Protein AF-A0A917AST0-F1 (afdb_monomer_lite)

Radius of gyration: 27.27 Å; chains: 1; bounding box: 62×33×73 Å

Organism: NCBI:txid1347902

Foldseek 3Di:
DVVQLVLLVLLLVLAPDDPVLSVVSSVVSCVQLVVQLVVVVVVPDDNVVSNVRSDVVVHHSNVNSVVCNPVVAPPLVVLVVVVVVLVVVVCCVLQPPPQDLVCPVVLVVCCVVPNLVVLEAPDPCPVVCCLVVCVVVDDPVVSCCQQVVLQQSLLQVLQSVCSNDVQCLDVVSVLVVLLVVLQVSLVVCSVSVRGRSHPHSSVNSVNSSVNSNVVNVVVVPPPPPDDDDD

Structure (mmCIF, N/CA/C/O backbone):
data_AF-A0A917AST0-F1
#
_entry.id   AF-A0A917AST0-F1
#
loop_
_atom_site.group_PDB
_atom_site.id
_atom_site.type_symbol
_atom_site.label_atom_id
_atom_site.label_alt_id
_atom_site.label_comp_id
_atom_site.label_asym_id
_atom_site.label_entity_id
_atom_site.label_seq_id
_atom_site.pdbx_PDB_ins_code
_atom_site.Cartn_x
_atom_site.Cartn_y
_atom_site.Cartn_z
_atom_site.occ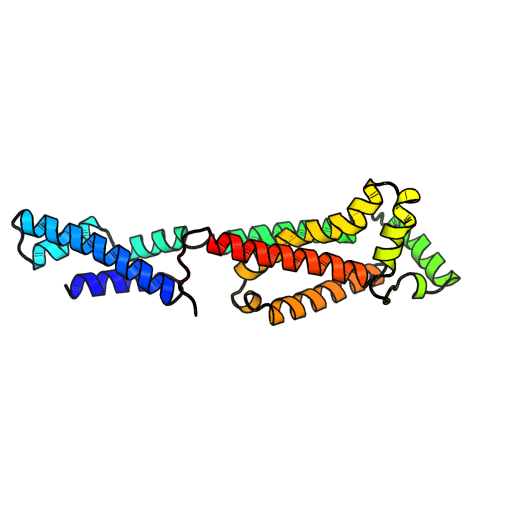upancy
_atom_site.B_iso_or_equiv
_atom_site.auth_seq_id
_atom_site.auth_comp_id
_atom_site.auth_asym_id
_atom_site.auth_atom_id
_atom_site.pdbx_PDB_model_num
ATOM 1 N N . MET A 1 1 ? -23.141 4.638 39.293 1.00 74.31 1 MET A N 1
ATOM 2 C CA . MET A 1 1 ? -21.837 5.029 38.691 1.00 74.31 1 MET A CA 1
ATOM 3 C C . MET A 1 1 ? -20.960 3.830 38.333 1.00 74.31 1 MET A C 1
ATOM 5 O O . MET A 1 1 ? -20.847 3.554 37.149 1.00 74.31 1 MET A O 1
ATOM 9 N N . LYS A 1 2 ? -20.425 3.054 39.294 1.00 83.94 2 LYS A N 1
ATOM 10 C CA . LYS A 1 2 ? -19.587 1.861 39.007 1.00 83.94 2 LYS A CA 1
ATOM 11 C C . LYS A 1 2 ? -20.224 0.849 38.042 1.00 83.94 2 LYS A C 1
ATOM 13 O O . LYS A 1 2 ? -19.526 0.229 37.253 1.00 83.94 2 LYS A O 1
ATOM 18 N N . GLU A 1 3 ? -21.542 0.680 38.092 1.00 86.50 3 GLU A N 1
ATOM 19 C CA . GLU A 1 3 ? -22.255 -0.240 37.197 1.00 86.50 3 GLU A CA 1
ATOM 20 C C . GLU A 1 3 ? -22.241 0.199 35.726 1.00 86.50 3 GLU A C 1
ATOM 22 O O . GLU A 1 3 ? -22.071 -0.649 34.851 1.00 86.50 3 GLU A O 1
ATOM 27 N N . LEU A 1 4 ? -22.332 1.507 35.451 1.00 89.44 4 LEU A N 1
ATOM 28 C CA . LEU A 1 4 ? -22.191 2.049 34.095 1.00 89.44 4 LEU A CA 1
ATOM 29 C C . LEU A 1 4 ? -20.778 1.790 33.565 1.00 89.44 4 LEU A C 1
ATOM 31 O O . LEU A 1 4 ? -20.612 1.317 32.444 1.00 89.44 4 LEU A O 1
ATOM 35 N N . GLU A 1 5 ? -19.757 2.005 34.398 1.00 91.06 5 GLU A N 1
ATOM 36 C CA . GLU A 1 5 ? -18.365 1.719 34.034 1.00 91.06 5 GLU A CA 1
ATOM 37 C C . GLU A 1 5 ? -18.169 0.230 33.708 1.00 91.06 5 GLU A C 1
ATOM 39 O O . GLU A 1 5 ? -17.579 -0.111 32.684 1.00 91.06 5 GLU A O 1
ATOM 44 N N . VAL A 1 6 ? -18.711 -0.673 34.535 1.00 92.00 6 VAL A N 1
ATOM 45 C CA . VAL A 1 6 ? -18.654 -2.127 34.300 1.00 92.00 6 VAL A CA 1
ATOM 46 C C . VAL A 1 6 ? -19.361 -2.510 32.999 1.00 92.00 6 VAL A C 1
ATOM 48 O O . VAL A 1 6 ? -18.859 -3.360 32.259 1.00 92.00 6 VAL A O 1
ATOM 51 N N . TYR A 1 7 ? -20.505 -1.893 32.700 1.00 92.44 7 TYR A N 1
ATOM 52 C CA . TYR A 1 7 ? -21.217 -2.109 31.444 1.00 92.44 7 TYR A CA 1
ATOM 53 C C . TYR A 1 7 ? -20.373 -1.684 30.235 1.00 92.44 7 TYR A C 1
ATOM 55 O O . TYR A 1 7 ? -20.177 -2.482 29.316 1.00 92.44 7 TYR A O 1
ATOM 63 N N . ILE A 1 8 ? -19.805 -0.475 30.261 1.00 91.81 8 ILE A N 1
ATOM 64 C CA . ILE A 1 8 ? -18.961 0.037 29.172 1.00 91.81 8 ILE A CA 1
ATOM 65 C C . ILE A 1 8 ? -17.740 -0.868 28.985 1.00 91.81 8 ILE A C 1
ATOM 67 O O . ILE A 1 8 ? -17.423 -1.258 27.864 1.00 91.81 8 ILE A O 1
ATOM 71 N N . GLN A 1 9 ? -17.091 -1.297 30.071 1.00 92.19 9 GLN A N 1
ATOM 72 C CA . GLN A 1 9 ? -15.953 -2.218 29.988 1.00 92.19 9 GLN A CA 1
ATOM 73 C C . GLN A 1 9 ? -16.330 -3.561 29.345 1.00 92.19 9 GLN A C 1
ATOM 75 O O . GLN A 1 9 ? -15.540 -4.096 28.565 1.00 92.19 9 GLN A O 1
ATOM 80 N N . LYS A 1 10 ? -17.537 -4.089 29.600 1.00 91.31 10 LYS A N 1
ATOM 81 C CA . LYS A 1 10 ? -18.037 -5.291 28.908 1.00 91.31 10 LYS A CA 1
ATOM 82 C C . LYS A 1 10 ? -18.201 -5.050 27.408 1.00 91.31 10 LYS A C 1
ATOM 84 O O . LYS A 1 10 ? -17.714 -5.866 26.630 1.00 91.31 10 LYS A O 1
ATOM 89 N N . VAL A 1 11 ? -18.800 -3.931 26.997 1.00 89.19 11 VAL A N 1
ATOM 90 C CA . VAL A 1 11 ? -18.932 -3.572 25.570 1.00 89.19 11 VAL A CA 1
ATOM 91 C C . VAL A 1 11 ? -17.558 -3.472 24.906 1.00 89.19 11 VAL A C 1
ATOM 93 O O . VAL A 1 11 ? -17.306 -4.099 23.880 1.00 89.19 11 VAL A O 1
ATOM 96 N N . LEU A 1 12 ? -16.631 -2.737 25.524 1.00 87.69 12 LEU A N 1
ATOM 97 C CA . LEU A 1 12 ? -15.285 -2.531 24.992 1.00 87.69 12 LEU A CA 1
ATOM 98 C C . LEU A 1 12 ? -14.450 -3.820 24.973 1.00 87.69 12 LEU A C 1
ATOM 100 O O . LEU A 1 12 ? -13.478 -3.910 24.218 1.00 87.69 12 LEU A O 1
ATOM 104 N N . SER A 1 13 ? -14.767 -4.812 25.810 1.00 85.56 13 SER A N 1
ATOM 105 C CA . SER A 1 13 ? -14.067 -6.105 25.822 1.00 85.56 13 SER A CA 1
ATOM 106 C C . SER A 1 13 ? -14.295 -6.916 24.543 1.00 85.56 13 SER A C 1
ATOM 108 O O . SER A 1 13 ? -13.403 -7.655 24.133 1.00 85.56 13 SER A O 1
ATOM 110 N N . GLU A 1 14 ? -15.421 -6.693 23.860 1.00 81.56 14 GLU A N 1
ATOM 111 C CA . GLU A 1 14 ? -15.754 -7.324 22.577 1.00 81.56 14 GLU A CA 1
ATOM 112 C C . GLU A 1 14 ? -15.054 -6.637 21.382 1.00 81.56 14 GLU A C 1
ATOM 114 O O . GLU A 1 14 ? -15.072 -7.148 20.264 1.00 81.56 14 GLU A O 1
ATOM 119 N N . LEU A 1 15 ? -14.406 -5.482 21.600 1.00 77.50 15 LEU A N 1
ATOM 120 C CA . LEU A 1 15 ? -13.790 -4.671 20.548 1.00 77.50 15 LEU A CA 1
ATOM 121 C C . LEU A 1 15 ? -12.270 -4.872 20.451 1.00 77.50 15 LEU A C 1
ATOM 123 O O . LEU A 1 15 ? -11.512 -4.639 21.401 1.00 77.50 15 LEU A O 1
ATOM 127 N N . SER A 1 16 ? -11.791 -5.188 19.246 1.00 70.75 16 SER A N 1
ATOM 128 C CA . SER A 1 16 ? -10.366 -5.285 18.902 1.00 70.75 16 SER A CA 1
ATOM 129 C C . SER A 1 16 ? -9.759 -3.934 18.487 1.00 70.75 16 SER A C 1
ATOM 131 O O . SER A 1 16 ? -9.183 -3.798 17.407 1.00 70.75 16 SER A O 1
ATOM 133 N N . VAL A 1 17 ? -9.875 -2.931 19.360 1.00 70.25 17 VAL A N 1
ATOM 134 C CA . VAL A 1 17 ? -9.426 -1.543 19.128 1.00 70.25 17 VAL A CA 1
ATOM 135 C C . VAL A 1 17 ? -8.139 -1.201 19.891 1.00 70.25 17 VAL A C 1
ATOM 137 O O . VAL A 1 17 ? -7.757 -1.877 20.853 1.00 70.25 17 VAL A O 1
ATOM 140 N N . THR A 1 18 ? -7.426 -0.161 19.456 1.00 69.38 18 THR A N 1
ATOM 141 C CA . THR A 1 18 ? -6.233 0.348 20.153 1.00 69.38 18 THR A CA 1
ATOM 142 C C . THR A 1 18 ? -6.585 0.904 21.535 1.00 69.38 18 THR A C 1
ATOM 144 O O . THR A 1 18 ? -7.733 1.244 21.813 1.00 69.38 18 THR A O 1
ATOM 147 N N . LYS A 1 19 ? -5.586 1.043 22.421 1.00 70.38 19 LYS A N 1
ATOM 148 C CA . LYS A 1 19 ? -5.788 1.609 23.768 1.00 70.38 19 LYS A CA 1
ATOM 149 C C . LYS A 1 19 ? -6.433 2.998 23.720 1.00 70.38 19 LYS A C 1
ATOM 151 O O . LYS A 1 19 ? -7.190 3.345 24.615 1.00 70.38 19 LYS A O 1
ATOM 156 N N . LYS A 1 20 ? -6.137 3.771 22.673 1.00 68.81 20 LYS A N 1
ATOM 157 C CA . LYS A 1 20 ? -6.657 5.121 22.538 1.00 68.81 20 LYS A CA 1
ATOM 158 C C . LYS A 1 20 ? -8.082 5.190 22.010 1.00 68.81 20 LYS A C 1
ATOM 160 O O . LYS A 1 20 ? -8.893 5.884 22.597 1.00 68.81 20 LYS A O 1
ATOM 165 N N . GLU A 1 21 ? -8.385 4.427 20.964 1.00 70.81 21 GLU A N 1
ATOM 166 C CA . GLU A 1 21 ? -9.760 4.271 20.463 1.00 70.81 21 GLU A CA 1
ATOM 167 C C . GLU A 1 21 ? -10.675 3.716 21.560 1.00 70.81 21 GLU A C 1
ATOM 169 O O . GLU A 1 21 ? -11.800 4.165 21.720 1.00 70.81 21 GLU A O 1
ATOM 174 N N . ARG A 1 22 ? -10.161 2.786 22.378 1.00 82.00 22 ARG A N 1
ATOM 175 C CA . ARG A 1 22 ? -10.869 2.275 23.556 1.00 82.00 22 ARG A CA 1
ATOM 176 C C . ARG A 1 22 ? -11.223 3.382 24.548 1.00 82.00 22 ARG A C 1
ATOM 178 O O . ARG A 1 22 ? -12.308 3.334 25.108 1.00 82.00 22 ARG A O 1
ATOM 185 N N . GLN A 1 23 ? -10.315 4.331 24.779 1.00 82.94 23 GLN A N 1
ATOM 186 C CA . GLN A 1 23 ? -10.559 5.444 25.696 1.00 82.94 23 GLN A CA 1
ATOM 187 C C . GLN A 1 23 ? -11.567 6.440 25.116 1.00 82.94 23 GLN A C 1
ATOM 189 O O . GLN A 1 23 ? -12.477 6.845 25.817 1.00 82.94 23 GLN A O 1
ATOM 194 N N . GLU A 1 24 ? -11.455 6.782 23.832 1.00 82.56 24 GLU A N 1
ATOM 195 C CA . GLU A 1 24 ? -12.405 7.691 23.175 1.00 82.56 24 GLU A CA 1
ATOM 196 C C . GLU A 1 24 ? -13.826 7.106 23.160 1.00 82.56 24 GLU A C 1
ATOM 198 O O . GLU A 1 24 ? -14.776 7.788 23.529 1.00 82.56 24 GLU A O 1
ATOM 203 N N . LEU A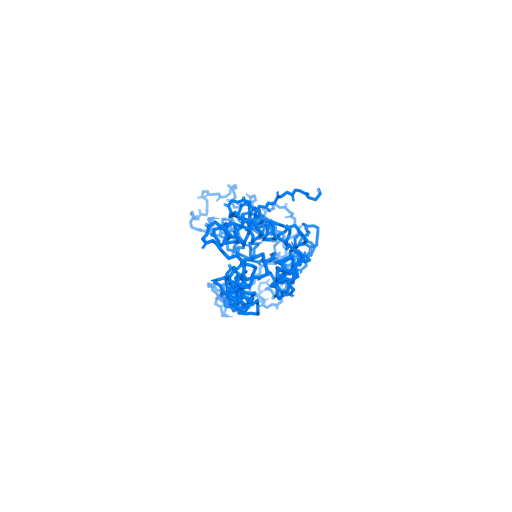 1 25 ? -13.963 5.816 22.826 1.00 87.25 25 LEU A N 1
ATOM 204 C CA . LEU A 1 25 ? -15.245 5.107 22.898 1.00 87.25 25 LEU A CA 1
ATOM 205 C C . LEU A 1 25 ? -15.777 5.021 24.328 1.00 87.25 25 LEU A C 1
ATOM 207 O O . LEU A 1 25 ? -16.983 5.108 24.532 1.00 87.25 25 LEU A O 1
ATOM 211 N N . TYR A 1 26 ? -14.891 4.835 25.312 1.00 92.06 26 TYR A N 1
ATOM 212 C CA . TYR A 1 26 ? -15.278 4.862 26.718 1.00 92.06 26 TYR A CA 1
ATOM 213 C C . TYR A 1 26 ? -15.897 6.212 27.078 1.00 92.06 26 TYR A C 1
ATOM 215 O O . TYR A 1 26 ? -16.998 6.233 27.616 1.00 92.06 26 TYR A O 1
ATOM 223 N N . ASP A 1 27 ? -15.210 7.310 26.756 1.00 89.88 27 ASP A N 1
ATOM 224 C CA . ASP A 1 27 ? -15.643 8.664 27.098 1.00 89.88 27 ASP A CA 1
ATOM 225 C C . ASP A 1 27 ? -16.988 8.996 26.416 1.00 89.88 27 ASP A C 1
ATOM 227 O O . ASP A 1 27 ? -17.927 9.423 27.084 1.00 89.88 27 ASP A O 1
ATOM 231 N N . GLU A 1 28 ? -17.138 8.692 25.118 1.00 89.88 28 GLU A N 1
ATOM 232 C CA . GLU A 1 28 ? -18.389 8.926 24.374 1.00 89.88 28 GLU A CA 1
ATOM 233 C C . GLU A 1 28 ? -19.564 8.095 24.909 1.00 89.88 28 GLU A C 1
ATOM 235 O O . GLU A 1 28 ? -20.667 8.613 25.103 1.00 89.88 28 GLU A O 1
ATOM 240 N N . MET A 1 29 ? -19.345 6.802 25.172 1.00 91.06 29 MET A N 1
ATOM 241 C CA . MET A 1 29 ? -20.380 5.937 25.744 1.00 91.06 29 MET A CA 1
ATOM 242 C C . MET A 1 29 ? -20.768 6.379 27.152 1.00 91.06 29 MET A C 1
ATOM 244 O O . MET A 1 29 ? -21.944 6.316 27.513 1.00 91.06 29 MET A O 1
ATOM 248 N N . TYR A 1 30 ? -19.784 6.799 27.945 1.00 93.44 30 TYR A N 1
ATOM 249 C CA . TYR A 1 30 ? -20.002 7.257 29.305 1.00 93.44 30 TYR A CA 1
ATOM 250 C C . TYR A 1 30 ? -20.855 8.520 29.326 1.00 93.44 30 TYR A C 1
ATOM 252 O O . TYR A 1 30 ? -21.850 8.543 30.045 1.00 93.44 30 TYR A O 1
ATOM 260 N N . ASP A 1 31 ? -20.538 9.519 28.501 1.00 93.00 31 ASP A N 1
ATOM 261 C CA . ASP A 1 31 ? -21.324 10.753 28.399 1.00 93.00 31 ASP A CA 1
ATOM 262 C C . ASP A 1 31 ? -22.783 10.461 28.014 1.00 93.00 31 ASP A C 1
ATOM 264 O O . ASP A 1 31 ? -23.717 11.006 28.608 1.00 93.00 31 ASP A O 1
ATOM 268 N N . HIS A 1 32 ? -22.996 9.540 27.070 1.00 91.81 32 HIS A N 1
ATOM 269 C CA . HIS A 1 32 ? -24.334 9.181 26.601 1.00 91.81 32 HIS A CA 1
ATOM 270 C C . HIS A 1 32 ? -25.144 8.413 27.661 1.00 91.81 32 HIS A C 1
ATOM 272 O O . HIS A 1 32 ? -26.297 8.751 27.939 1.00 91.81 32 HIS A O 1
ATOM 278 N N . LEU A 1 33 ? -24.536 7.409 28.301 1.00 92.56 33 LEU A N 1
ATOM 279 C CA . LEU A 1 33 ? -25.157 6.659 29.398 1.00 92.56 33 LEU A CA 1
ATOM 280 C C . LEU A 1 33 ? -25.423 7.548 30.614 1.00 92.56 33 LEU A C 1
ATOM 282 O O . LEU A 1 33 ? -26.452 7.404 31.273 1.00 92.56 33 LEU A O 1
ATOM 286 N N . TYR A 1 34 ? -24.517 8.479 30.902 1.00 92.56 34 TYR A N 1
ATOM 287 C CA . TYR A 1 34 ? -24.685 9.439 31.981 1.00 92.56 34 TYR A CA 1
ATOM 288 C C . TYR A 1 34 ? -25.842 10.405 31.698 1.00 92.56 34 TYR A C 1
ATOM 290 O O . TYR A 1 34 ? -26.631 10.681 32.600 1.00 92.56 34 TYR A O 1
ATOM 298 N N . SER A 1 35 ? -26.012 10.859 30.451 1.00 93.25 35 SER A N 1
ATOM 299 C CA . SER A 1 35 ? -27.169 11.676 30.060 1.00 93.25 35 SER A CA 1
ATOM 300 C C . SER A 1 35 ? -28.492 10.935 30.288 1.00 93.25 35 SER A C 1
ATOM 302 O O . SER A 1 35 ? -29.397 11.492 30.907 1.00 93.25 35 SER A O 1
ATOM 304 N N . LEU A 1 36 ? -28.585 9.666 29.866 1.00 91.88 36 LEU A N 1
ATOM 305 C CA . LEU A 1 36 ? -29.775 8.827 30.088 1.00 91.88 36 LEU A CA 1
ATOM 306 C C . LEU A 1 36 ? -30.042 8.593 31.580 1.00 91.88 36 LEU A C 1
ATOM 308 O O . LEU A 1 36 ? -31.183 8.618 32.038 1.00 91.88 36 LEU A O 1
ATOM 312 N N . TYR A 1 37 ? -28.987 8.386 32.364 1.00 93.00 37 TYR A N 1
ATOM 313 C CA . TYR A 1 37 ? -29.088 8.259 33.815 1.00 93.00 37 TYR A CA 1
ATOM 314 C C . TYR A 1 37 ? -29.668 9.528 34.462 1.00 93.00 37 TYR A C 1
ATOM 316 O O . TYR A 1 37 ? -30.586 9.441 35.278 1.00 93.00 37 TYR A O 1
ATOM 324 N N . MET A 1 38 ? -29.177 10.710 34.075 1.00 91.94 38 MET A N 1
ATOM 325 C CA . MET A 1 38 ? -29.646 11.988 34.622 1.00 91.94 38 MET A CA 1
ATOM 326 C C . MET A 1 38 ? -31.091 12.305 34.215 1.00 91.94 38 MET A C 1
ATOM 328 O O . MET A 1 38 ? -31.844 12.849 35.022 1.00 91.94 38 MET A O 1
ATOM 332 N N . GLU A 1 39 ? -31.497 11.937 32.999 1.00 93.31 39 GLU A N 1
ATOM 333 C CA . GLU A 1 39 ? -32.889 12.040 32.549 1.00 93.31 39 GLU A CA 1
ATOM 334 C C . GLU A 1 39 ? -33.819 11.141 33.378 1.00 93.31 39 GLU A C 1
ATOM 336 O O . GLU A 1 39 ? -34.870 11.574 33.844 1.00 93.31 39 GLU A O 1
ATOM 341 N N . ASN A 1 40 ? -33.412 9.903 33.653 1.00 91.38 40 ASN A N 1
ATOM 342 C CA . ASN A 1 40 ? -34.214 8.991 34.468 1.00 91.38 40 ASN A CA 1
ATOM 343 C C . ASN A 1 40 ? -34.323 9.442 35.936 1.00 91.38 40 ASN A C 1
ATOM 345 O O . ASN A 1 40 ? -35.386 9.304 36.548 1.00 91.38 40 ASN A O 1
ATOM 349 N N . LEU A 1 41 ? -33.268 10.048 36.491 1.00 92.38 41 LEU A N 1
ATOM 350 C CA . LEU A 1 41 ? -33.325 10.685 37.810 1.00 92.38 41 LEU A CA 1
ATOM 351 C C . LEU A 1 41 ? -34.280 11.883 37.839 1.00 92.38 41 LEU A C 1
ATOM 353 O O . LEU A 1 41 ? -35.048 12.028 38.790 1.00 92.38 41 LEU A O 1
ATOM 357 N N . SER A 1 42 ? -34.251 12.743 36.816 1.00 92.19 42 SER A N 1
ATOM 358 C CA . SER A 1 42 ? -35.142 13.910 36.757 1.00 92.19 42 SER A CA 1
ATOM 359 C C . SER A 1 42 ? -36.613 13.505 36.603 1.00 92.19 42 SER A C 1
ATOM 361 O O . SER A 1 42 ? -37.493 14.179 37.138 1.00 92.19 42 SER A O 1
ATOM 363 N N . ASN A 1 43 ? -36.866 12.346 35.990 1.00 92.00 43 ASN A N 1
ATOM 364 C CA . ASN A 1 43 ? -38.176 11.700 35.910 1.00 92.00 43 ASN A CA 1
ATOM 365 C C . ASN A 1 43 ? -38.617 11.005 37.219 1.00 92.00 43 ASN A C 1
ATOM 367 O O . ASN A 1 43 ? -39.684 10.392 37.262 1.00 92.00 43 ASN A O 1
ATOM 371 N N . GLY A 1 44 ? -37.837 11.117 38.300 1.00 89.94 44 GLY A N 1
ATOM 372 C CA . GLY A 1 44 ? -38.216 10.669 39.643 1.00 89.94 44 GLY A CA 1
ATOM 373 C C . GLY A 1 44 ? -37.842 9.225 39.981 1.00 89.94 44 GLY A C 1
ATOM 374 O O . GLY A 1 44 ? -38.318 8.705 40.992 1.00 89.94 44 GLY A O 1
ATOM 375 N N . MET A 1 45 ? -37.002 8.565 39.174 1.00 91.69 45 MET A N 1
ATOM 376 C CA . MET A 1 45 ? -36.453 7.256 39.540 1.00 91.69 45 MET A CA 1
ATOM 377 C C . MET A 1 45 ? -35.409 7.382 40.655 1.00 91.69 45 MET A C 1
ATOM 379 O O . MET A 1 45 ? -34.747 8.407 40.810 1.00 91.69 45 MET A O 1
ATOM 383 N N . ASN A 1 46 ? -35.232 6.309 41.426 1.00 92.31 46 ASN A N 1
ATOM 384 C CA . ASN A 1 46 ? -34.097 6.186 42.336 1.00 92.31 46 ASN A CA 1
ATOM 385 C C . ASN A 1 46 ? -32.801 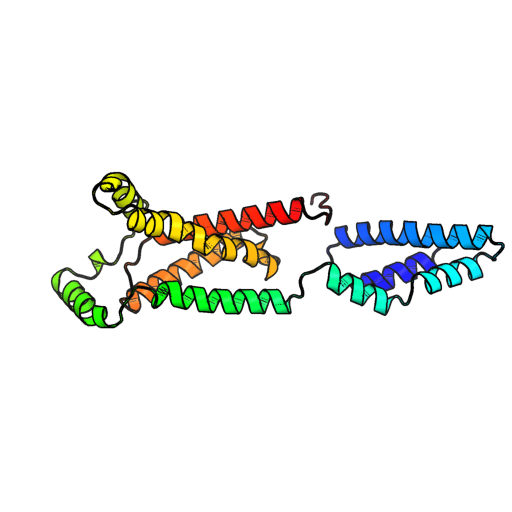5.898 41.552 1.00 92.31 46 ASN A C 1
ATOM 387 O O . ASN A 1 46 ? -32.841 5.510 40.386 1.00 92.31 46 ASN A O 1
ATOM 391 N N . GLU A 1 47 ? -31.643 6.064 42.193 1.00 88.44 47 GLU A N 1
ATOM 392 C CA . GLU A 1 47 ? -30.343 5.909 41.522 1.00 88.44 47 GLU A CA 1
ATOM 393 C C . GLU A 1 47 ? -30.156 4.521 40.884 1.00 88.44 47 GLU A C 1
ATOM 395 O O . GLU A 1 47 ? -29.718 4.427 39.739 1.00 88.44 47 GLU A O 1
ATOM 400 N N . GLU A 1 48 ? -30.525 3.443 41.583 1.00 88.50 48 GLU A N 1
ATOM 401 C CA . GLU A 1 48 ? -30.413 2.072 41.059 1.00 88.50 48 GLU A CA 1
ATOM 402 C C . GLU A 1 48 ? -31.340 1.834 39.856 1.00 88.50 48 GLU A C 1
ATOM 404 O O . GLU A 1 48 ? -30.920 1.276 38.839 1.00 88.50 48 GLU A O 1
ATOM 409 N N . GLY A 1 49 ? -32.587 2.308 39.933 1.00 89.06 49 GLY A N 1
ATOM 410 C CA . GLY A 1 49 ? -33.554 2.214 38.843 1.00 89.06 49 GLY A CA 1
ATOM 411 C C . GLY A 1 49 ? -33.128 3.024 37.622 1.00 89.06 49 GLY A C 1
ATOM 412 O O . GLY A 1 49 ? -33.212 2.522 36.504 1.00 89.06 49 GLY A O 1
ATOM 413 N N . ALA A 1 50 ? -32.584 4.226 37.829 1.00 90.75 50 ALA A N 1
ATOM 414 C CA . ALA A 1 50 ? -32.086 5.083 36.756 1.00 90.75 50 ALA A CA 1
ATOM 415 C C . ALA A 1 50 ? -30.879 4.469 36.026 1.00 90.75 50 ALA A C 1
ATOM 417 O O . ALA A 1 50 ? -30.787 4.570 34.803 1.00 90.75 50 ALA A O 1
ATOM 418 N N . VAL A 1 51 ? -29.967 3.798 36.744 1.00 90.75 51 VAL A N 1
ATOM 419 C CA . VAL A 1 51 ? -28.847 3.062 36.126 1.00 90.75 51 VAL A CA 1
ATOM 420 C C . VAL A 1 51 ? -29.360 1.882 35.304 1.00 90.75 51 VAL A C 1
ATOM 422 O O . VAL A 1 51 ? -28.930 1.696 34.165 1.00 90.75 51 VAL A O 1
ATOM 425 N N . SER A 1 52 ? -30.284 1.093 35.861 1.00 89.25 52 SER A N 1
ATOM 426 C CA . SER A 1 52 ? -30.843 -0.068 35.167 1.00 89.25 52 SER A CA 1
ATOM 427 C C . SER A 1 52 ? -31.613 0.337 33.907 1.00 89.25 52 SER A C 1
ATOM 429 O O . SER A 1 52 ? -31.424 -0.290 32.863 1.00 89.25 52 SER A O 1
ATOM 431 N N . ALA A 1 53 ? -32.403 1.413 33.980 1.00 90.25 53 ALA A N 1
ATOM 432 C CA . ALA A 1 53 ? -33.111 1.989 32.841 1.00 90.25 53 ALA A CA 1
ATOM 433 C C . ALA A 1 53 ? -32.134 2.489 31.769 1.00 90.25 53 ALA A C 1
ATOM 435 O O . ALA A 1 53 ? -32.230 2.062 30.624 1.00 90.25 53 ALA A O 1
ATOM 436 N N . ALA A 1 54 ? -31.119 3.275 32.146 1.00 90.75 54 ALA A N 1
ATOM 437 C CA . ALA A 1 54 ? -30.118 3.775 31.203 1.00 90.75 54 ALA A CA 1
ATOM 438 C C . ALA A 1 54 ? -29.382 2.642 30.465 1.00 90.75 54 ALA A C 1
ATOM 440 O O . ALA A 1 54 ? -29.186 2.720 29.256 1.00 90.75 54 ALA A O 1
ATOM 441 N N . VAL A 1 55 ? -29.004 1.567 31.167 1.00 90.94 55 VAL A N 1
ATOM 442 C CA . VAL A 1 55 ? -28.373 0.386 30.548 1.00 90.94 55 VAL A CA 1
ATOM 443 C C . VAL A 1 55 ? -29.349 -0.370 29.645 1.00 90.94 55 VAL A C 1
ATOM 445 O O . VAL A 1 55 ? -28.958 -0.821 28.569 1.00 90.94 55 VAL A O 1
ATOM 448 N N . SER A 1 56 ? -30.606 -0.516 30.068 1.00 89.81 56 SER A N 1
ATOM 449 C CA . SER A 1 56 ? -31.653 -1.172 29.279 1.00 89.81 56 SER A CA 1
ATOM 450 C C . SER A 1 56 ? -31.932 -0.420 27.976 1.00 89.81 56 SER A C 1
ATOM 452 O O . SER A 1 56 ? -31.978 -1.043 26.916 1.00 89.81 56 SER A O 1
ATOM 454 N N . ASP A 1 57 ? -32.050 0.906 28.045 1.00 88.75 57 ASP A N 1
ATOM 455 C CA . ASP A 1 57 ? -32.301 1.779 26.894 1.00 88.75 57 ASP A CA 1
ATOM 456 C C . ASP A 1 57 ? -31.108 1.808 25.932 1.00 88.75 57 ASP A C 1
ATOM 458 O O . ASP A 1 57 ? -31.281 1.857 24.715 1.00 88.75 57 ASP A O 1
ATOM 462 N N . PHE A 1 58 ? -29.887 1.720 26.467 1.00 87.81 58 PHE A N 1
ATOM 463 C CA . PHE A 1 58 ? -28.668 1.628 25.662 1.00 87.81 58 PHE A CA 1
ATOM 464 C C . PHE A 1 58 ? -28.499 0.255 24.987 1.00 87.81 58 PHE A C 1
ATOM 466 O O . PHE A 1 58 ? -27.872 0.149 23.933 1.00 87.81 58 PHE A O 1
ATOM 473 N N . GLY A 1 59 ? -29.074 -0.799 25.571 1.00 88.50 59 GLY A N 1
ATOM 474 C CA . GLY A 1 59 ? -29.147 -2.142 24.999 1.00 88.50 59 GLY A CA 1
ATOM 475 C C . GLY A 1 59 ? -28.150 -3.148 25.582 1.00 88.50 59 GLY A C 1
ATOM 476 O O . GLY A 1 59 ? -27.367 -2.876 26.493 1.00 88.50 59 GLY A O 1
ATOM 477 N N . GLU A 1 60 ? -28.164 -4.377 25.062 1.00 88.56 60 GLU A N 1
ATOM 478 C CA . GLU A 1 60 ? -27.335 -5.460 25.599 1.00 88.56 60 GLU A CA 1
ATOM 479 C C . GLU A 1 60 ? -25.847 -5.279 25.246 1.00 88.56 60 GLU A C 1
ATOM 481 O O . GLU A 1 60 ? -25.475 -5.206 24.075 1.00 88.56 60 GLU A O 1
ATOM 486 N N . SER A 1 61 ? -24.972 -5.297 26.261 1.00 85.25 61 SER A N 1
ATOM 487 C CA . SER A 1 61 ? -23.530 -5.033 26.091 1.00 85.25 61 SER A CA 1
ATOM 488 C C . SER A 1 61 ? -22.841 -5.880 25.006 1.00 85.25 61 SER A C 1
ATOM 490 O O . SER A 1 61 ? -22.042 -5.360 24.227 1.00 85.25 61 SER A O 1
ATOM 492 N N . LYS A 1 62 ? -23.175 -7.174 24.905 1.00 84.81 62 LYS A N 1
ATOM 493 C CA . LYS A 1 62 ? -22.638 -8.072 23.868 1.00 84.81 62 LYS A CA 1
ATOM 494 C C . LYS A 1 62 ? -23.110 -7.709 22.465 1.00 84.81 62 LYS A C 1
ATOM 496 O O . LYS A 1 62 ? -22.332 -7.789 21.516 1.00 84.81 62 LYS A O 1
ATOM 501 N N . PHE A 1 63 ? -24.380 -7.340 22.324 1.00 86.56 63 PHE A N 1
ATOM 502 C CA . PHE A 1 63 ? -24.951 -6.957 21.039 1.00 86.56 63 PHE A CA 1
ATOM 503 C C . PHE A 1 63 ? -24.342 -5.640 20.550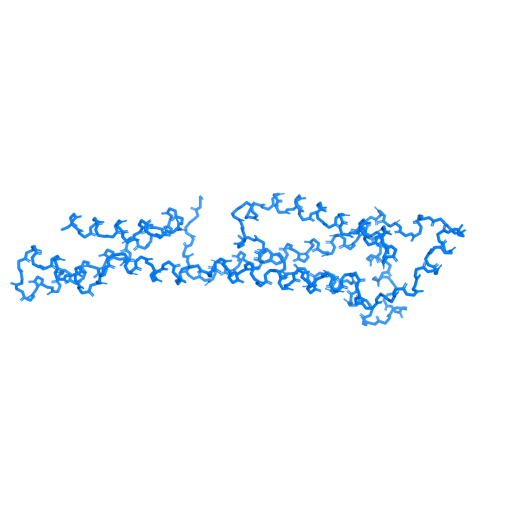 1.00 86.56 63 PHE A C 1
ATOM 505 O O . PHE A 1 63 ? -23.831 -5.583 19.432 1.00 86.56 63 PHE A O 1
ATOM 512 N N . ILE A 1 64 ? -24.296 -4.628 21.422 1.00 87.12 64 ILE A N 1
ATOM 513 C CA . ILE A 1 64 ? -23.696 -3.322 21.128 1.00 87.12 64 ILE A CA 1
ATOM 514 C C . ILE A 1 64 ? -22.211 -3.463 20.783 1.00 87.12 64 ILE A C 1
ATOM 516 O O . ILE A 1 64 ? -21.768 -2.930 19.768 1.00 87.12 64 ILE A O 1
ATOM 520 N N . GLY A 1 65 ? -21.451 -4.249 21.556 1.00 82.50 65 GLY A N 1
ATOM 521 C CA . GLY A 1 65 ? -20.041 -4.519 21.263 1.00 82.50 65 GLY A CA 1
ATOM 522 C C . GLY A 1 65 ? -19.839 -5.169 19.892 1.00 82.50 65 GLY A C 1
ATOM 523 O O . GLY A 1 65 ? -18.956 -4.770 19.135 1.00 82.50 65 GLY A O 1
ATOM 524 N N . LYS A 1 66 ? -20.706 -6.115 19.516 1.00 82.44 66 LYS A N 1
ATOM 525 C CA . LYS A 1 66 ? -20.642 -6.783 18.211 1.00 82.44 66 LYS A CA 1
ATOM 526 C C . LYS A 1 66 ? -21.001 -5.854 17.046 1.00 82.44 66 LYS A C 1
ATOM 528 O O . LYS A 1 66 ? -20.345 -5.925 16.009 1.00 82.44 66 LYS A O 1
ATOM 533 N N . GLU A 1 67 ? -22.017 -5.004 17.188 1.00 81.62 67 GLU A N 1
ATOM 534 C CA . GLU A 1 67 ? -22.420 -4.052 16.140 1.00 81.62 67 GLU A CA 1
ATOM 535 C C . GLU A 1 67 ? -21.408 -2.910 15.971 1.00 81.62 67 GLU A C 1
ATOM 537 O O . GLU A 1 67 ? -21.025 -2.597 14.843 1.00 81.62 67 GLU A O 1
ATOM 542 N N . LEU A 1 68 ? -20.878 -2.365 17.071 1.00 79.44 68 LEU A N 1
ATOM 543 C CA . LEU A 1 68 ? -19.767 -1.406 17.031 1.00 79.44 68 LEU A CA 1
ATOM 544 C C . LEU A 1 68 ? -18.512 -2.031 16.405 1.00 79.44 68 LEU A C 1
ATOM 546 O O . LEU A 1 68 ? -17.833 -1.401 15.598 1.00 79.44 68 LEU A O 1
ATOM 550 N N . GLY A 1 69 ? -18.218 -3.298 16.710 1.00 72.31 69 GLY A N 1
ATOM 551 C CA . GLY A 1 69 ? -17.084 -4.009 16.116 1.00 72.31 69 GLY A CA 1
ATOM 552 C C . GLY A 1 69 ? -17.179 -4.123 14.592 1.00 72.31 69 GLY A C 1
ATOM 553 O O . GLY A 1 69 ? -16.174 -3.964 13.899 1.00 72.31 69 GLY A O 1
ATOM 554 N N . LYS A 1 70 ? -18.388 -4.333 14.057 1.00 69.19 70 LYS A N 1
ATOM 555 C CA . LYS A 1 70 ? -18.633 -4.385 12.606 1.00 69.19 70 LYS A CA 1
ATOM 556 C C . LYS A 1 70 ? -18.491 -3.027 11.916 1.00 69.19 70 LYS A C 1
ATOM 558 O O . LYS A 1 70 ? -18.132 -2.998 10.743 1.00 69.19 70 LYS A O 1
ATOM 563 N N . SER A 1 71 ? -18.799 -1.922 12.596 1.00 68.19 71 SER A N 1
ATOM 564 C CA . SER A 1 71 ? -18.758 -0.579 12.000 1.00 68.19 71 SER A CA 1
ATOM 565 C C . SER A 1 71 ? -17.376 0.079 12.080 1.00 68.19 71 SER A C 1
ATOM 567 O O . SER A 1 71 ? -17.016 0.847 11.189 1.00 68.19 71 SER A O 1
ATOM 569 N N . ILE A 1 72 ? -16.581 -0.239 13.108 1.00 64.69 72 ILE A N 1
ATOM 570 C CA . ILE A 1 72 ? -15.276 0.397 13.362 1.00 64.69 72 ILE A CA 1
ATOM 571 C C . ILE A 1 72 ? -14.162 -0.140 12.443 1.00 64.69 72 ILE A C 1
ATOM 573 O O . ILE A 1 72 ? -13.202 0.577 12.160 1.00 64.69 72 ILE A O 1
ATOM 577 N N . SER A 1 73 ? -14.267 -1.369 11.929 1.00 56.53 73 SER A N 1
ATOM 578 C CA . SER A 1 73 ? -13.274 -1.927 10.998 1.00 56.53 73 SER A CA 1
ATOM 579 C C . SER A 1 73 ? -13.934 -2.525 9.758 1.00 56.53 73 SER A C 1
ATOM 581 O O . SER A 1 73 ? -14.895 -3.277 9.914 1.00 56.53 73 SER A O 1
ATOM 583 N N . PRO A 1 74 ? -13.413 -2.274 8.536 1.00 61.41 74 PRO A N 1
ATOM 584 C CA . PRO A 1 74 ? -13.787 -3.071 7.375 1.00 61.41 74 PRO A CA 1
ATOM 585 C C . PRO A 1 74 ? -13.591 -4.546 7.716 1.00 61.41 74 PRO A C 1
ATOM 587 O O . PRO A 1 74 ? -12.502 -4.919 8.157 1.00 61.41 74 PRO A O 1
ATOM 590 N N . ASP A 1 75 ? -14.631 -5.360 7.530 1.00 63.19 75 ASP A N 1
ATOM 591 C CA . ASP A 1 75 ? -14.591 -6.788 7.849 1.00 63.19 75 ASP A CA 1
ATOM 592 C C . ASP A 1 75 ? -13.330 -7.396 7.209 1.00 63.19 75 ASP A C 1
ATOM 594 O O . ASP A 1 75 ? -13.167 -7.367 5.982 1.00 63.19 75 ASP A O 1
ATOM 598 N N . GLU A 1 76 ? -12.408 -7.911 8.030 1.00 68.88 76 GLU A N 1
ATOM 599 C CA . GLU A 1 76 ? -11.079 -8.383 7.601 1.00 68.88 76 GLU A CA 1
ATOM 600 C C . GLU A 1 76 ? -11.193 -9.388 6.439 1.00 68.88 76 GLU A C 1
ATOM 602 O O . GLU A 1 76 ? -10.343 -9.466 5.547 1.00 68.88 76 GLU A O 1
ATOM 607 N N . LYS A 1 77 ? -12.314 -10.117 6.416 1.00 74.56 77 LYS A N 1
ATOM 608 C CA . LYS A 1 77 ? -12.743 -11.001 5.336 1.00 74.56 77 LYS A CA 1
ATOM 609 C C . LYS A 1 77 ? -12.811 -10.297 3.975 1.00 74.56 77 LYS A C 1
ATOM 611 O O . LYS A 1 77 ? -12.232 -10.807 3.018 1.00 74.56 77 LYS A O 1
ATOM 616 N N . TYR A 1 78 ? -13.487 -9.153 3.862 1.00 79.06 78 TYR A N 1
ATOM 617 C CA . TYR A 1 78 ? -13.636 -8.446 2.583 1.00 79.06 78 TYR A CA 1
ATOM 618 C C . TYR A 1 78 ? -12.323 -7.819 2.121 1.00 79.06 78 TYR A C 1
ATOM 620 O O . TYR A 1 78 ? -12.030 -7.864 0.930 1.00 79.06 78 TYR A O 1
ATOM 628 N N . VAL A 1 79 ? -11.492 -7.322 3.045 1.00 78.12 79 VAL A N 1
ATOM 629 C CA . VAL A 1 79 ? -10.146 -6.818 2.714 1.00 78.12 79 VAL A CA 1
ATOM 630 C C . VAL A 1 79 ? -9.284 -7.937 2.123 1.00 78.12 79 VAL A C 1
ATOM 632 O O . VAL A 1 79 ? -8.646 -7.743 1.089 1.00 78.12 79 VAL A O 1
ATOM 635 N N . LYS A 1 80 ? -9.304 -9.134 2.725 1.00 81.12 80 LYS A N 1
ATOM 636 C CA . LYS A 1 80 ? -8.586 -10.308 2.202 1.00 81.12 80 LYS A CA 1
ATOM 637 C C . LYS A 1 80 ? -9.111 -10.757 0.838 1.00 81.12 80 LYS A C 1
ATOM 639 O O . LYS A 1 80 ? -8.307 -11.080 -0.031 1.00 81.12 80 LYS A O 1
ATOM 644 N N . ILE A 1 81 ? -10.432 -10.758 0.634 1.00 85.69 81 ILE A N 1
ATOM 645 C CA . ILE A 1 81 ? -11.041 -11.090 -0.666 1.00 85.69 81 ILE A CA 1
ATOM 646 C C . ILE A 1 81 ? -10.619 -10.072 -1.729 1.00 85.69 81 ILE A C 1
ATOM 648 O O . ILE A 1 81 ? -10.155 -10.470 -2.795 1.00 85.69 81 ILE A O 1
ATOM 652 N N . ALA A 1 82 ? -10.729 -8.774 -1.434 1.00 85.25 82 ALA A N 1
ATOM 653 C CA . ALA A 1 82 ? -10.340 -7.706 -2.350 1.00 85.25 82 ALA A CA 1
ATOM 654 C C . ALA A 1 82 ? -8.856 -7.801 -2.722 1.00 85.25 82 ALA A C 1
ATOM 656 O O . ALA A 1 82 ? -8.516 -7.716 -3.901 1.00 85.25 82 ALA A O 1
ATOM 657 N N . LEU A 1 83 ? -7.984 -8.062 -1.742 1.00 85.94 83 LEU A N 1
ATOM 658 C CA . LEU A 1 83 ? -6.566 -8.293 -1.997 1.00 85.94 83 LEU A CA 1
ATOM 659 C C . LEU A 1 83 ? -6.347 -9.528 -2.874 1.00 85.94 83 LEU A C 1
ATOM 661 O O . LEU A 1 83 ? -5.578 -9.450 -3.819 1.00 85.94 83 LEU A O 1
ATOM 665 N N . GLY A 1 84 ? -7.022 -10.644 -2.590 1.00 88.56 84 GLY A N 1
ATOM 666 C CA . GLY A 1 84 ? -6.902 -11.868 -3.381 1.00 88.56 84 GLY A CA 1
ATOM 667 C C . GLY A 1 84 ? -7.295 -11.652 -4.844 1.00 88.56 84 GLY A C 1
ATOM 668 O O . GLY A 1 84 ? -6.539 -12.015 -5.743 1.00 88.56 84 GLY A O 1
ATOM 669 N N . LEU A 1 85 ? -8.431 -10.991 -5.087 1.00 91.62 85 LEU A N 1
ATOM 670 C CA . LEU A 1 85 ? -8.879 -10.626 -6.435 1.00 91.62 85 LEU A CA 1
ATOM 671 C C . LEU A 1 85 ? -7.882 -9.688 -7.126 1.00 91.62 85 LEU A C 1
ATOM 673 O O . LEU A 1 85 ? -7.518 -9.912 -8.280 1.00 91.62 85 LEU A O 1
ATOM 677 N N . TYR A 1 86 ? -7.394 -8.679 -6.404 1.00 91.00 86 TYR A N 1
ATOM 678 C CA . TYR A 1 86 ? -6.381 -7.759 -6.907 1.00 91.00 86 TYR A CA 1
ATOM 679 C C . TYR A 1 86 ? -5.060 -8.478 -7.222 1.00 91.00 86 TYR A C 1
ATOM 681 O O . TYR A 1 86 ? -4.468 -8.225 -8.263 1.00 91.00 86 TYR A O 1
ATOM 689 N N . SER A 1 87 ? -4.616 -9.430 -6.396 1.00 89.88 87 SER A N 1
ATOM 690 C CA . SER A 1 87 ? -3.418 -10.238 -6.656 1.00 89.88 87 SER A CA 1
ATOM 691 C C . SER A 1 87 ? -3.564 -11.103 -7.908 1.00 89.88 87 SER A C 1
ATOM 693 O O . SER A 1 87 ? -2.627 -11.177 -8.697 1.00 89.88 87 SER A O 1
ATOM 695 N N . VAL A 1 88 ? -4.731 -11.714 -8.139 1.00 92.00 88 VAL A N 1
ATOM 696 C CA . VAL A 1 88 ? -5.003 -12.467 -9.379 1.00 92.00 88 VAL A CA 1
ATOM 697 C C . VAL A 1 88 ? -4.947 -11.544 -10.597 1.00 92.00 88 VAL A C 1
ATOM 699 O O . VAL A 1 88 ? -4.312 -11.876 -11.598 1.00 92.00 88 VAL A O 1
ATOM 702 N N . TRP A 1 89 ? -5.557 -10.362 -10.498 1.00 92.56 89 TRP A N 1
ATOM 703 C CA . TRP A 1 89 ? -5.507 -9.353 -11.555 1.00 92.56 89 TRP A CA 1
ATOM 704 C C . TRP A 1 89 ? -4.078 -8.858 -11.820 1.00 92.56 89 TRP A C 1
ATOM 706 O O . TRP A 1 89 ? -3.672 -8.754 -12.975 1.00 92.56 89 TRP A O 1
ATOM 716 N N . MET A 1 90 ? -3.279 -8.651 -10.771 1.00 90.56 90 MET A N 1
ATOM 717 C CA . MET A 1 90 ? -1.863 -8.288 -10.879 1.00 90.56 90 MET A CA 1
ATOM 718 C C . MET A 1 90 ? -1.039 -9.370 -11.573 1.00 90.56 90 MET A C 1
ATOM 720 O O . MET A 1 90 ? -0.241 -9.055 -12.450 1.00 90.56 90 MET A O 1
ATOM 724 N N . ILE A 1 91 ? -1.244 -10.645 -11.235 1.00 89.69 91 ILE A N 1
ATOM 725 C CA . ILE A 1 91 ? -0.558 -11.756 -11.912 1.00 89.69 91 ILE A CA 1
ATOM 726 C C . ILE A 1 91 ? -0.911 -11.763 -13.403 1.00 89.69 91 ILE A C 1
ATOM 728 O O . ILE A 1 91 ? -0.020 -11.890 -14.244 1.00 89.69 91 ILE A O 1
ATOM 732 N N . TYR A 1 92 ? -2.189 -11.571 -13.742 1.00 89.69 92 TYR A N 1
ATOM 733 C CA . TYR A 1 92 ? -2.615 -11.444 -15.133 1.00 89.69 92 TYR A CA 1
ATOM 734 C C . TYR A 1 92 ? -1.920 -10.268 -15.835 1.00 89.69 92 TYR A C 1
ATOM 736 O O . TYR A 1 92 ? -1.346 -10.458 -16.907 1.00 89.69 92 TYR A O 1
ATOM 744 N N . LEU A 1 93 ? -1.909 -9.077 -15.230 1.00 88.31 93 LEU A N 1
ATOM 745 C CA . LEU A 1 93 ? -1.257 -7.903 -15.812 1.00 88.31 93 LEU A CA 1
ATOM 746 C C . LEU A 1 93 ? 0.252 -8.092 -16.012 1.00 88.31 93 LEU A C 1
ATOM 748 O O . LEU A 1 93 ? 0.777 -7.728 -17.060 1.00 88.31 93 LEU A O 1
ATOM 752 N N . LEU A 1 94 ? 0.944 -8.668 -15.029 1.00 86.44 94 LEU A N 1
ATOM 753 C CA . LEU A 1 94 ? 2.405 -8.772 -15.033 1.00 86.44 94 LEU A CA 1
ATOM 754 C C . LEU A 1 94 ? 2.934 -9.897 -15.933 1.00 86.44 94 LEU A C 1
ATOM 756 O O . LEU A 1 94 ? 4.017 -9.756 -16.505 1.00 86.44 94 LEU A O 1
ATOM 760 N N . PHE A 1 95 ? 2.201 -11.009 -16.062 1.00 84.56 95 PHE A N 1
ATOM 761 C CA . PHE A 1 95 ? 2.692 -12.210 -16.754 1.00 84.56 95 PHE A CA 1
ATOM 762 C C . PHE A 1 95 ? 1.962 -12.533 -18.062 1.00 84.56 95 PHE A C 1
ATOM 764 O O . PHE A 1 95 ? 2.517 -13.248 -18.900 1.00 84.56 95 PHE A O 1
ATOM 771 N N . ILE A 1 96 ? 0.732 -12.044 -18.250 1.00 83.44 96 ILE A N 1
ATOM 772 C CA . ILE A 1 96 ? -0.144 -12.475 -19.353 1.00 83.44 96 ILE A CA 1
ATOM 773 C C . ILE A 1 96 ? -0.492 -11.306 -20.276 1.00 83.44 96 ILE A C 1
ATOM 775 O O . ILE A 1 96 ? -0.389 -11.433 -21.498 1.00 83.44 96 ILE A O 1
ATOM 779 N N . TYR A 1 97 ? -0.884 -10.163 -19.717 1.00 81.81 97 TYR A N 1
ATOM 780 C CA . TYR A 1 97 ? -1.327 -9.008 -20.491 1.00 81.81 97 TYR A CA 1
ATOM 781 C C . TYR A 1 97 ? -0.225 -8.498 -21.431 1.00 81.81 97 TYR A C 1
ATOM 783 O O . TYR A 1 97 ? 0.898 -8.233 -21.011 1.00 81.81 97 TYR A O 1
ATOM 791 N N . ASN A 1 98 ? -0.548 -8.380 -22.724 1.00 69.44 98 ASN A N 1
ATOM 792 C CA . ASN A 1 98 ? 0.370 -7.971 -23.797 1.00 69.44 98 ASN A CA 1
ATOM 793 C C . ASN A 1 98 ? 1.676 -8.787 -23.914 1.00 69.44 98 ASN A C 1
ATOM 795 O O . ASN A 1 98 ? 2.602 -8.356 -24.599 1.00 69.44 98 ASN A O 1
ATOM 799 N N . ARG A 1 99 ? 1.759 -9.983 -23.308 1.00 71.75 99 ARG A N 1
ATOM 800 C CA . ARG A 1 99 ? 2.943 -10.857 -23.373 1.00 71.75 99 ARG A CA 1
ATOM 801 C C . ARG A 1 99 ? 2.574 -12.207 -24.002 1.00 71.75 99 ARG A C 1
ATOM 803 O O . ARG A 1 99 ? 2.341 -13.177 -23.276 1.00 71.75 99 ARG A O 1
ATOM 810 N N . PRO A 1 100 ? 2.475 -12.297 -25.344 1.00 62.78 100 PRO A N 1
ATOM 811 C CA . PRO A 1 100 ? 2.119 -13.539 -26.021 1.00 62.78 100 PRO A CA 1
ATOM 812 C C . PRO A 1 100 ? 3.172 -14.622 -25.759 1.00 62.78 100 PRO A C 1
ATOM 814 O O . PRO A 1 100 ? 4.372 -14.401 -25.915 1.00 62.78 100 PRO A O 1
ATOM 817 N N . MET A 1 101 ? 2.711 -15.817 -25.389 1.00 59.44 101 MET A N 1
ATOM 818 C CA . MET A 1 101 ? 3.561 -16.966 -25.036 1.00 59.44 101 MET A CA 1
ATOM 819 C C . MET A 1 101 ? 4.476 -17.410 -26.193 1.00 59.44 101 MET A C 1
ATOM 821 O O . MET A 1 101 ? 5.557 -17.950 -25.989 1.00 59.44 101 MET A O 1
ATOM 825 N N . ASN A 1 102 ? 4.066 -17.087 -27.415 1.00 60.00 102 ASN A N 1
ATOM 826 C CA . ASN A 1 102 ? 4.727 -17.338 -28.690 1.00 60.00 102 ASN A CA 1
ATOM 827 C C . ASN A 1 102 ? 6.065 -16.577 -28.824 1.00 60.00 102 ASN A C 1
ATOM 829 O O . ASN A 1 102 ? 6.850 -16.867 -29.722 1.00 60.00 102 ASN A O 1
ATOM 833 N N . GLY A 1 103 ? 6.322 -15.586 -27.960 1.00 60.56 103 GLY A N 1
ATOM 834 C CA . GLY A 1 103 ? 7.592 -14.861 -27.900 1.00 60.56 103 GLY A CA 1
ATOM 835 C C . GLY A 1 103 ? 8.743 -15.669 -27.296 1.00 60.56 103 GLY A C 1
ATOM 836 O O . GLY A 1 103 ? 9.891 -15.269 -27.460 1.00 60.56 103 GLY A O 1
ATOM 837 N N . TRP A 1 104 ? 8.461 -16.811 -26.653 1.00 64.81 104 TRP A N 1
ATOM 838 C CA . TRP A 1 104 ? 9.471 -17.646 -25.994 1.00 64.81 104 TRP A CA 1
ATOM 839 C C . TRP A 1 104 ? 10.601 -18.050 -26.944 1.00 64.81 104 TRP A C 1
ATOM 841 O O . TRP A 1 104 ? 11.771 -17.889 -26.616 1.00 64.81 104 TRP A O 1
ATOM 851 N N . SER A 1 105 ? 10.261 -18.503 -28.154 1.00 65.94 105 SER A N 1
ATOM 852 C CA . SER A 1 105 ? 11.244 -18.918 -29.162 1.00 65.94 105 SER A CA 1
ATOM 853 C C . SER A 1 105 ? 12.196 -17.779 -29.537 1.00 65.94 105 SER A C 1
ATOM 855 O O . SER A 1 105 ? 13.398 -17.995 -29.623 1.00 65.94 105 SER A O 1
ATOM 857 N N . ARG A 1 106 ? 11.671 -16.551 -29.673 1.00 66.81 106 ARG A N 1
ATOM 858 C CA . ARG A 1 106 ? 12.470 -15.356 -29.989 1.00 66.81 106 ARG A CA 1
ATOM 859 C C . ARG A 1 106 ? 13.381 -14.943 -28.836 1.00 66.81 106 ARG A C 1
ATOM 861 O O . ARG A 1 106 ? 14.498 -14.499 -29.077 1.00 66.81 106 ARG A O 1
ATOM 868 N N . VAL A 1 107 ? 12.911 -15.066 -27.594 1.00 70.81 107 VAL A N 1
ATOM 869 C CA . VAL A 1 107 ? 13.720 -14.744 -26.407 1.00 70.81 107 VAL A CA 1
ATOM 870 C C . VAL A 1 107 ? 14.863 -15.743 -26.250 1.00 70.81 107 VAL A C 1
ATOM 872 O O . VAL A 1 107 ? 15.995 -15.317 -26.047 1.00 70.81 107 VAL A O 1
ATOM 875 N N . VAL A 1 108 ? 14.599 -17.044 -26.413 1.00 71.38 108 VAL A N 1
ATOM 876 C CA . VAL A 1 108 ? 15.640 -18.086 -26.374 1.00 71.38 108 VAL A CA 1
ATOM 877 C C . VAL A 1 108 ? 16.689 -17.849 -27.460 1.00 71.38 108 VAL A C 1
ATOM 879 O O . VAL A 1 108 ? 17.873 -17.792 -27.148 1.00 71.38 108 VAL A O 1
ATOM 882 N N . GLU A 1 109 ? 16.259 -17.620 -28.702 1.00 72.69 109 GLU A N 1
ATOM 883 C CA . GLU A 1 109 ? 17.157 -17.361 -29.836 1.00 72.69 109 GLU A CA 1
ATOM 884 C C . GLU A 1 109 ? 18.019 -16.105 -29.610 1.00 72.69 109 GLU A C 1
ATOM 886 O O . GLU A 1 109 ? 19.221 -16.099 -29.870 1.00 72.69 109 GLU A O 1
ATOM 891 N N . THR A 1 110 ? 17.433 -15.046 -29.043 1.00 69.06 110 THR A N 1
ATOM 892 C CA . THR A 1 110 ? 18.170 -13.817 -28.710 1.00 69.06 110 THR A CA 1
ATOM 893 C C . THR A 1 110 ? 19.165 -14.052 -27.571 1.00 69.06 110 THR A C 1
ATOM 895 O O . THR A 1 110 ? 20.304 -13.598 -27.649 1.00 69.06 110 THR A O 1
ATOM 898 N N . ILE A 1 111 ? 18.779 -14.786 -26.524 1.00 75.75 111 ILE A N 1
ATOM 899 C CA . ILE A 1 111 ? 19.683 -15.141 -25.420 1.00 75.75 111 ILE A CA 1
ATOM 900 C C . ILE A 1 111 ? 20.864 -15.979 -25.923 1.00 75.75 111 ILE A C 1
ATOM 902 O O . ILE A 1 111 ? 21.988 -15.746 -25.484 1.00 75.75 111 ILE A O 1
ATOM 906 N N . GLU 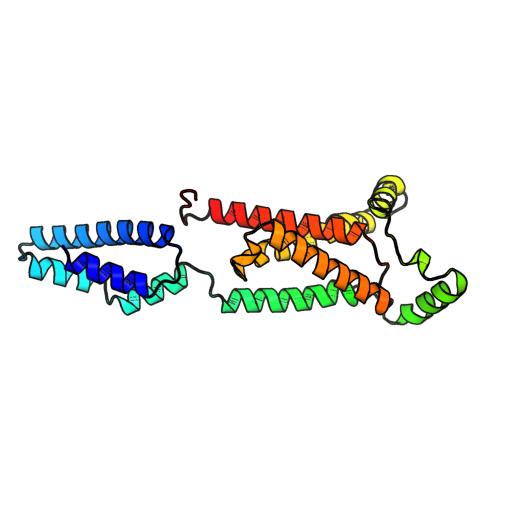A 1 112 ? 20.638 -16.914 -26.846 1.00 75.75 112 GLU A N 1
ATOM 907 C CA . GLU A 1 112 ? 21.712 -17.704 -27.459 1.00 75.75 112 GLU A CA 1
ATOM 908 C C . GLU A 1 112 ? 22.658 -16.842 -28.310 1.00 75.75 112 GLU A C 1
ATOM 910 O O . GLU A 1 112 ? 23.863 -17.091 -28.318 1.00 75.75 112 GLU A O 1
ATOM 915 N N . TYR A 1 113 ? 22.140 -15.809 -28.984 1.00 75.06 113 TYR A N 1
ATOM 916 C CA . TYR A 1 113 ? 22.922 -14.981 -29.907 1.00 75.06 113 TYR A CA 1
ATOM 917 C C . TYR A 1 113 ? 23.702 -13.836 -29.234 1.00 75.06 113 TYR A C 1
ATOM 919 O O . TYR A 1 113 ? 24.856 -13.594 -29.584 1.00 75.06 113 TYR A O 1
ATOM 927 N N . ILE A 1 114 ? 23.100 -13.122 -28.272 1.00 77.12 114 ILE A N 1
ATOM 928 C CA . ILE A 1 114 ? 23.710 -11.944 -27.607 1.00 77.12 114 ILE A CA 1
ATOM 929 C C . ILE A 1 114 ? 23.904 -12.102 -26.091 1.00 77.12 114 ILE A C 1
ATOM 931 O O . ILE A 1 114 ? 24.493 -11.231 -25.451 1.00 77.12 114 ILE A O 1
ATOM 935 N N . GLY A 1 115 ? 23.462 -13.215 -25.500 1.00 77.00 115 GLY A N 1
ATOM 936 C CA . GLY A 1 115 ? 23.603 -13.498 -24.071 1.00 77.00 115 GLY A CA 1
ATOM 937 C C . GLY A 1 115 ? 22.511 -12.878 -23.191 1.00 77.00 115 GLY A C 1
ATOM 938 O O . GLY A 1 115 ? 21.858 -11.893 -23.539 1.00 77.00 115 GLY A O 1
ATOM 939 N N . ILE A 1 116 ? 22.337 -13.439 -21.986 1.00 77.12 116 ILE A N 1
ATOM 940 C CA . ILE A 1 116 ? 21.301 -13.017 -21.018 1.00 77.12 116 ILE A CA 1
ATOM 941 C C . ILE A 1 116 ? 21.461 -11.573 -20.525 1.00 77.12 116 ILE A C 1
ATOM 943 O O . ILE A 1 116 ? 20.510 -11.005 -19.997 1.00 77.12 116 ILE A O 1
ATOM 947 N N . GLY A 1 117 ? 22.648 -10.975 -20.676 1.00 75.69 117 GLY A N 1
ATOM 948 C CA . GLY A 1 117 ? 22.958 -9.640 -20.156 1.00 75.69 117 GLY A CA 1
ATOM 949 C C . GLY A 1 117 ? 22.061 -8.540 -20.726 1.00 75.69 117 GLY A C 1
ATOM 950 O O . GLY A 1 117 ? 21.771 -7.576 -20.032 1.00 75.69 117 GLY A O 1
ATOM 951 N N . HIS A 1 118 ? 21.534 -8.716 -21.941 1.00 75.94 118 HIS A N 1
ATOM 952 C CA . HIS A 1 118 ? 20.571 -7.781 -22.535 1.00 75.94 118 HIS A CA 1
ATOM 953 C C . HIS A 1 118 ? 19.169 -7.838 -21.905 1.00 75.94 118 HIS A C 1
ATOM 955 O O . HIS A 1 118 ? 18.363 -6.940 -22.132 1.00 75.94 118 HIS A O 1
ATOM 961 N N . TYR A 1 119 ? 18.887 -8.867 -21.101 1.00 80.44 119 TYR A N 1
ATOM 962 C CA . TYR A 1 119 ? 17.633 -9.044 -20.369 1.00 80.44 119 TYR A CA 1
ATOM 963 C C . TYR A 1 119 ? 17.766 -8.706 -18.882 1.00 80.44 119 TYR A C 1
ATOM 965 O O . TYR A 1 119 ? 16.837 -8.955 -18.117 1.00 80.44 119 TYR A O 1
ATOM 973 N N . ILE A 1 120 ? 18.900 -8.142 -18.460 1.00 87.69 120 ILE A N 1
ATOM 974 C CA . ILE A 1 120 ? 19.138 -7.752 -17.074 1.00 87.69 120 ILE A CA 1
ATOM 975 C C . ILE A 1 120 ? 19.676 -6.319 -17.054 1.00 87.69 120 ILE A C 1
ATOM 977 O O . ILE A 1 120 ? 20.838 -6.077 -17.374 1.00 87.69 120 ILE A O 1
ATOM 981 N N . ASN A 1 121 ? 18.846 -5.375 -16.617 1.00 90.12 121 ASN A N 1
ATOM 982 C CA . ASN A 1 121 ? 19.277 -4.031 -16.267 1.00 90.12 121 ASN A CA 1
ATOM 983 C C . ASN A 1 121 ? 19.420 -3.898 -14.743 1.00 90.12 121 ASN A C 1
ATOM 985 O O . ASN A 1 121 ? 18.438 -3.913 -14.002 1.00 90.12 121 ASN A O 1
ATOM 989 N N . LEU A 1 122 ? 20.658 -3.732 -14.277 1.00 91.88 122 LEU A N 1
ATOM 990 C CA . LEU A 1 122 ? 20.972 -3.469 -12.866 1.00 91.88 122 LEU A CA 1
ATOM 991 C C . LEU A 1 122 ? 21.449 -2.038 -12.619 1.00 91.88 122 LEU A C 1
ATOM 993 O O . LEU A 1 122 ? 21.777 -1.707 -11.480 1.00 91.88 122 LEU A O 1
ATOM 997 N N . VAL A 1 123 ? 21.524 -1.200 -13.657 1.00 92.25 123 VAL A N 1
ATOM 998 C CA . VAL A 1 123 ? 21.971 0.187 -13.536 1.00 92.25 123 VAL A CA 1
ATOM 999 C C . VAL A 1 123 ? 20.754 1.060 -13.232 1.00 92.25 123 VAL A C 1
ATOM 1001 O O . VAL A 1 123 ? 19.880 1.209 -14.091 1.00 92.25 123 VAL A O 1
ATOM 1004 N N . PRO A 1 124 ? 20.676 1.658 -12.030 1.00 92.25 124 PRO A N 1
ATOM 1005 C CA . PRO A 1 124 ? 19.544 2.493 -11.670 1.00 92.25 124 PRO A CA 1
ATOM 1006 C C . PRO A 1 124 ? 19.412 3.701 -12.597 1.00 92.25 124 PRO A C 1
ATOM 1008 O O . PRO A 1 124 ? 20.399 4.344 -12.959 1.00 92.25 124 PRO A O 1
ATOM 1011 N N . PHE A 1 125 ? 18.168 4.034 -12.902 1.00 92.50 125 PHE A N 1
ATOM 1012 C CA . PHE A 1 125 ? 17.689 5.110 -13.760 1.00 92.50 125 PHE A CA 1
ATOM 1013 C C . PHE A 1 125 ? 18.044 4.986 -15.244 1.00 92.50 125 PHE A C 1
ATOM 1015 O O . PHE A 1 125 ? 17.736 5.907 -16.003 1.00 92.50 125 PHE A O 1
ATOM 1022 N N . GLN A 1 126 ? 18.667 3.891 -15.687 1.00 90.00 126 GLN A N 1
ATOM 1023 C CA . GLN A 1 126 ? 19.049 3.724 -17.089 1.00 90.00 126 GLN A CA 1
ATOM 1024 C C . GLN A 1 126 ? 17.824 3.657 -18.014 1.00 90.00 126 GLN A C 1
ATOM 1026 O O . GLN A 1 126 ? 17.763 4.384 -19.010 1.00 90.00 126 GLN A O 1
ATOM 1031 N N . SER A 1 127 ? 16.841 2.821 -17.685 1.00 87.38 127 SER A N 1
ATOM 1032 C CA . SER A 1 127 ? 15.624 2.652 -18.482 1.00 87.38 127 SER A CA 1
ATOM 1033 C C . SER A 1 127 ? 14.718 3.870 -18.366 1.00 87.38 127 SER A C 1
ATOM 1035 O O . SER A 1 127 ? 14.204 4.357 -19.374 1.00 87.38 127 SER A O 1
ATOM 1037 N N . ILE A 1 128 ? 14.589 4.442 -17.165 1.00 88.50 128 ILE A N 1
ATOM 1038 C CA . ILE A 1 128 ? 13.856 5.699 -16.952 1.00 88.50 128 ILE A CA 1
ATOM 1039 C C . ILE A 1 128 ? 14.455 6.808 -17.818 1.00 88.50 128 ILE A C 1
ATOM 1041 O O . ILE A 1 128 ? 13.725 7.498 -18.533 1.00 88.50 128 ILE A O 1
ATOM 1045 N N . TYR A 1 129 ? 15.782 6.964 -17.803 1.00 88.88 129 TYR A N 1
ATOM 1046 C CA . TYR A 1 129 ? 16.457 7.957 -18.630 1.00 88.88 129 TYR A CA 1
ATOM 1047 C C . TYR A 1 129 ? 16.238 7.691 -20.119 1.00 88.88 129 TYR A C 1
ATOM 1049 O O . TYR A 1 129 ? 15.977 8.635 -20.863 1.00 88.88 129 TYR A O 1
ATOM 1057 N N . ALA A 1 130 ? 16.283 6.434 -20.567 1.00 85.44 130 ALA A N 1
ATOM 1058 C CA . ALA A 1 130 ? 16.015 6.080 -21.959 1.00 85.44 130 ALA A CA 1
ATOM 1059 C C . ALA A 1 130 ? 14.595 6.482 -22.395 1.00 85.44 130 ALA A C 1
ATOM 1061 O O . ALA A 1 130 ? 14.425 7.061 -23.469 1.00 85.44 130 ALA A O 1
ATOM 1062 N N . TYR A 1 131 ? 13.582 6.253 -21.555 1.00 83.94 131 TYR A N 1
ATOM 1063 C CA . TYR A 1 131 ? 12.208 6.675 -21.842 1.00 83.94 131 TYR A CA 1
ATOM 1064 C C . TYR A 1 131 ? 12.047 8.200 -21.834 1.00 83.94 131 TYR A C 1
ATOM 1066 O O . TYR A 1 131 ? 11.353 8.744 -22.689 1.00 83.94 131 TYR A O 1
ATOM 1074 N N . VAL A 1 132 ? 12.686 8.904 -20.896 1.00 83.88 132 VAL A N 1
ATOM 1075 C CA . VAL A 1 132 ? 12.595 10.370 -20.783 1.00 83.88 132 VAL A CA 1
ATOM 1076 C C . VAL A 1 132 ? 13.359 11.079 -21.907 1.00 83.88 132 VAL A C 1
ATOM 1078 O O . VAL A 1 132 ? 12.827 12.000 -22.520 1.00 83.88 132 VAL A O 1
ATOM 1081 N N . SER A 1 133 ? 14.585 10.651 -22.211 1.00 83.00 133 SER A N 1
ATOM 1082 C CA . SER A 1 133 ? 15.418 11.237 -23.275 1.00 83.00 133 SER A CA 1
ATOM 1083 C C . SER A 1 133 ? 14.930 10.865 -24.676 1.00 83.00 133 SER A C 1
ATOM 1085 O O . SER A 1 133 ? 15.003 11.675 -25.596 1.00 83.00 133 SER A O 1
ATOM 1087 N N . GLY A 1 134 ? 14.378 9.660 -24.831 1.00 73.38 134 GLY A N 1
ATOM 1088 C CA . GLY A 1 134 ? 13.774 9.164 -26.062 1.00 73.38 134 GLY A CA 1
ATOM 1089 C C . GLY A 1 134 ? 12.290 9.496 -26.208 1.00 73.38 134 GLY A C 1
ATOM 1090 O O . GLY A 1 134 ? 11.633 8.862 -27.028 1.00 73.38 134 GLY A O 1
ATOM 1091 N N . PHE A 1 135 ? 11.736 10.444 -25.443 1.00 64.56 135 PHE A N 1
ATOM 1092 C CA . PHE A 1 135 ? 10.294 10.739 -25.425 1.00 64.56 135 PHE A CA 1
ATOM 1093 C C . PHE A 1 135 ? 9.705 11.035 -26.816 1.00 64.56 135 PHE A C 1
ATOM 1095 O O . PHE A 1 135 ? 8.551 10.720 -27.074 1.00 64.56 135 PHE A O 1
ATOM 1102 N N . THR A 1 136 ? 10.500 11.584 -27.738 1.00 63.84 136 THR A N 1
ATOM 1103 C CA . THR A 1 136 ? 10.094 11.833 -29.134 1.00 63.84 136 THR A CA 1
ATOM 1104 C C . THR A 1 136 ? 10.112 10.583 -30.019 1.00 63.84 136 THR A C 1
ATOM 1106 O O . THR A 1 136 ? 9.491 10.580 -31.077 1.00 63.84 136 THR A O 1
ATOM 1109 N N . ASN A 1 137 ? 10.832 9.538 -29.606 1.00 72.94 137 ASN A N 1
ATOM 1110 C CA . ASN A 1 137 ? 11.014 8.281 -30.338 1.00 72.94 137 ASN A CA 1
ATOM 1111 C C . ASN A 1 137 ? 10.055 7.179 -29.858 1.00 72.94 137 ASN A C 1
ATOM 1113 O O . ASN A 1 137 ? 9.867 6.180 -30.551 1.00 72.94 137 ASN A O 1
ATOM 1117 N N . TYR A 1 138 ? 9.445 7.351 -28.683 1.00 73.69 138 TYR A N 1
ATOM 1118 C CA . TYR A 1 138 ? 8.411 6.467 -28.156 1.00 73.69 138 TYR A CA 1
ATOM 1119 C C . TYR A 1 138 ? 7.033 7.107 -28.307 1.00 73.69 138 TYR A C 1
ATOM 1121 O O . TYR A 1 138 ? 6.847 8.292 -28.048 1.00 73.69 138 TYR A O 1
ATOM 1129 N N . ASN A 1 139 ? 6.026 6.307 -28.656 1.00 81.62 139 ASN A N 1
ATOM 1130 C CA . ASN A 1 139 ? 4.644 6.772 -28.585 1.00 81.62 139 ASN A CA 1
ATOM 1131 C C . ASN A 1 139 ? 4.293 7.134 -27.133 1.00 81.62 139 ASN A C 1
ATOM 1133 O O . ASN A 1 139 ? 4.647 6.401 -26.204 1.00 81.62 139 ASN A O 1
ATOM 1137 N N . LEU A 1 140 ? 3.535 8.221 -26.945 1.00 79.81 140 LEU A N 1
ATOM 1138 C CA . LEU A 1 140 ? 3.116 8.713 -25.626 1.00 79.81 140 LEU A CA 1
ATOM 1139 C C . LEU A 1 140 ? 2.482 7.611 -24.764 1.00 79.81 140 LEU A C 1
ATOM 1141 O O . LEU A 1 140 ? 2.737 7.535 -23.566 1.00 79.81 140 LEU A O 1
ATOM 1145 N N . SER A 1 141 ? 1.693 6.723 -25.376 1.00 80.81 141 SER A N 1
ATOM 1146 C CA . SER A 1 141 ? 1.075 5.581 -24.696 1.00 80.81 141 SER A CA 1
ATOM 1147 C C . SER A 1 141 ? 2.102 4.627 -24.083 1.00 80.81 141 SER A C 1
ATOM 1149 O O . SER A 1 141 ? 1.917 4.177 -22.957 1.00 80.81 141 SER A O 1
ATOM 1151 N N . THR A 1 142 ? 3.187 4.330 -24.801 1.00 79.19 142 THR A N 1
ATOM 1152 C CA . THR A 1 142 ? 4.253 3.429 -24.345 1.00 79.19 142 THR A CA 1
ATOM 1153 C C . THR A 1 142 ? 5.020 4.059 -23.193 1.00 79.19 142 THR A C 1
ATOM 1155 O O . THR A 1 142 ? 5.220 3.426 -22.160 1.00 79.19 142 THR A O 1
ATOM 1158 N N . TRP A 1 143 ? 5.380 5.335 -23.338 1.00 82.69 143 TRP A N 1
ATOM 1159 C CA . TRP A 1 143 ? 6.044 6.089 -22.281 1.00 82.69 143 TRP A CA 1
ATOM 1160 C C . TRP A 1 143 ? 5.191 6.161 -21.005 1.00 82.69 143 TRP A C 1
ATOM 1162 O O . TRP A 1 143 ? 5.674 5.851 -19.915 1.00 82.69 143 TRP A O 1
ATOM 1172 N N . MET A 1 144 ? 3.901 6.498 -21.142 1.00 84.75 144 MET A N 1
ATOM 1173 C CA . MET A 1 144 ? 2.978 6.551 -20.007 1.00 84.75 144 MET A CA 1
ATOM 1174 C C . MET A 1 144 ? 2.829 5.186 -19.342 1.00 84.75 144 MET A C 1
ATOM 1176 O O . MET A 1 144 ? 2.853 5.115 -18.120 1.00 84.75 144 MET A O 1
ATOM 1180 N N . MET A 1 145 ? 2.698 4.102 -20.108 1.00 82.94 145 MET A N 1
ATOM 1181 C CA . MET A 1 145 ? 2.533 2.769 -19.528 1.00 82.94 145 MET A CA 1
ATOM 1182 C C . MET A 1 145 ? 3.773 2.335 -18.733 1.00 82.94 145 MET A C 1
ATOM 1184 O O . MET A 1 145 ? 3.631 1.825 -17.626 1.00 82.94 145 MET A O 1
ATOM 1188 N N . ASN A 1 146 ? 4.974 2.591 -19.258 1.00 83.56 146 ASN A N 1
ATOM 1189 C CA . ASN A 1 146 ? 6.221 2.128 -18.643 1.00 83.56 146 ASN A CA 1
ATOM 1190 C C . ASN A 1 146 ? 6.644 2.956 -17.423 1.00 83.56 146 ASN A C 1
ATOM 1192 O O . ASN A 1 146 ? 7.188 2.400 -16.479 1.00 83.56 146 ASN A O 1
ATOM 1196 N N . ILE A 1 147 ? 6.381 4.267 -17.399 1.00 87.62 147 ILE A N 1
ATOM 1197 C CA . ILE A 1 147 ? 6.708 5.094 -16.224 1.00 87.62 147 ILE A CA 1
ATOM 1198 C C . ILE A 1 147 ? 5.501 5.215 -15.294 1.00 87.62 147 ILE A C 1
ATOM 1200 O O . ILE A 1 147 ? 5.545 4.813 -14.133 1.00 87.62 147 ILE A O 1
ATOM 1204 N N . VAL A 1 148 ? 4.402 5.779 -15.798 1.00 90.75 148 VAL A N 1
ATOM 1205 C CA . VAL A 1 148 ? 3.223 6.091 -14.979 1.00 90.75 148 VAL A CA 1
ATOM 1206 C C . VAL A 1 148 ? 2.440 4.825 -14.644 1.00 90.75 148 VAL A C 1
ATOM 1208 O O . VAL A 1 148 ? 2.009 4.672 -13.505 1.00 90.75 148 VAL A O 1
ATOM 1211 N N . GLY A 1 149 ? 2.278 3.903 -15.595 1.00 88.25 149 GLY A N 1
ATOM 1212 C CA . GLY A 1 149 ? 1.563 2.643 -15.381 1.00 88.25 149 GLY A CA 1
ATOM 1213 C C . GLY A 1 149 ? 2.199 1.792 -14.282 1.00 88.25 149 GLY A C 1
ATOM 1214 O O . GLY A 1 149 ? 1.489 1.375 -13.367 1.00 88.25 149 GLY A O 1
ATOM 1215 N N . ASN A 1 150 ? 3.527 1.633 -14.306 1.00 89.56 150 ASN A N 1
ATOM 1216 C CA . ASN A 1 150 ? 4.271 0.917 -13.261 1.00 89.56 150 ASN A CA 1
ATOM 1217 C C . ASN A 1 150 ? 4.068 1.539 -11.867 1.00 89.56 150 ASN A C 1
ATOM 1219 O O . ASN A 1 150 ? 3.836 0.830 -10.893 1.00 89.56 150 ASN A O 1
ATOM 1223 N N . ILE A 1 151 ? 4.022 2.870 -11.751 1.00 94.06 151 ILE A N 1
ATOM 1224 C CA . ILE A 1 151 ? 3.718 3.523 -10.467 1.00 94.06 151 ILE A CA 1
ATOM 1225 C C . ILE A 1 151 ? 2.251 3.293 -10.067 1.00 94.06 151 ILE A C 1
ATOM 1227 O O . ILE A 1 151 ? 1.961 2.825 -8.965 1.00 94.06 151 ILE A O 1
ATOM 1231 N N . VAL A 1 152 ? 1.309 3.646 -10.947 1.00 93.69 152 VAL A N 1
ATOM 1232 C CA . VAL A 1 152 ? -0.124 3.739 -10.623 1.00 93.69 152 VAL A CA 1
ATOM 1233 C C . VAL A 1 152 ? -0.711 2.384 -10.253 1.00 93.69 152 VAL A C 1
ATOM 1235 O O . VAL A 1 152 ? -1.498 2.298 -9.309 1.00 93.69 152 VAL A O 1
ATOM 1238 N N . VAL A 1 153 ? -0.305 1.322 -10.948 1.00 91.94 153 VAL A N 1
ATOM 1239 C CA . VAL A 1 153 ? -0.822 -0.027 -10.705 1.00 91.94 153 VAL A CA 1
ATOM 1240 C C . VAL A 1 153 ? -0.511 -0.503 -9.285 1.00 91.94 153 VAL A C 1
ATOM 1242 O O . VAL A 1 153 ? -1.340 -1.205 -8.714 1.00 91.94 153 VAL A O 1
ATOM 1245 N N . PHE A 1 154 ? 0.598 -0.069 -8.672 1.00 93.56 154 PHE A N 1
ATOM 1246 C CA . PHE A 1 154 ? 1.003 -0.461 -7.315 1.00 93.56 154 PHE A CA 1
ATOM 1247 C C . PHE A 1 154 ? 0.491 0.462 -6.192 1.00 93.56 154 PHE A C 1
ATOM 1249 O O . PHE A 1 154 ? 0.622 0.117 -5.013 1.00 93.56 154 PHE A O 1
ATOM 1256 N N . ILE A 1 155 ? -0.147 1.594 -6.513 1.00 93.81 155 ILE A N 1
ATOM 1257 C CA . ILE A 1 155 ? -0.751 2.488 -5.505 1.00 93.81 155 ILE A CA 1
ATOM 1258 C C . ILE A 1 155 ? -1.815 1.759 -4.660 1.00 93.81 155 ILE A C 1
ATOM 1260 O O . ILE A 1 155 ? -1.731 1.821 -3.429 1.00 93.81 155 ILE A O 1
ATOM 1264 N N . PRO A 1 156 ? -2.784 1.020 -5.242 1.00 90.69 156 PRO A N 1
ATOM 1265 C CA . PRO A 1 156 ? -3.759 0.266 -4.454 1.00 90.69 156 PRO A CA 1
ATOM 1266 C C . PRO A 1 156 ? -3.109 -0.796 -3.560 1.00 90.69 156 PRO A C 1
ATOM 1268 O O . PRO A 1 156 ? -3.534 -1.001 -2.427 1.00 90.69 156 PRO A O 1
ATOM 1271 N N . PHE A 1 157 ? -2.040 -1.448 -4.025 1.00 89.44 157 PHE A N 1
ATOM 1272 C CA . PHE A 1 157 ? -1.310 -2.413 -3.204 1.00 89.44 157 PHE A CA 1
ATOM 1273 C C . PHE A 1 157 ? -0.711 -1.752 -1.954 1.00 89.44 157 PHE A C 1
ATOM 1275 O O . PHE A 1 157 ? -0.878 -2.250 -0.838 1.00 89.44 157 PHE A O 1
ATOM 1282 N N . GLY A 1 158 ? -0.069 -0.592 -2.126 1.00 88.62 158 GLY A N 1
ATOM 1283 C CA . GLY A 1 158 ? 0.516 0.179 -1.031 1.00 88.62 158 GLY A CA 1
ATOM 1284 C C . GLY A 1 158 ? -0.494 0.641 0.019 1.00 88.62 158 GLY A C 1
ATOM 1285 O O . GLY A 1 158 ? -0.174 0.655 1.209 1.00 88.62 158 GLY A O 1
ATOM 1286 N N . SER A 1 159 ? -1.720 0.976 -0.395 1.00 87.00 159 SER A N 1
ATOM 1287 C CA . SER A 1 159 ? -2.777 1.418 0.522 1.00 87.00 159 SER A CA 1
ATOM 1288 C C . SER A 1 159 ? -3.461 0.265 1.266 1.00 87.00 159 SER A C 1
ATOM 1290 O O . SER A 1 159 ? -3.904 0.448 2.401 1.00 87.00 159 SER A O 1
ATOM 1292 N N . LEU A 1 160 ? -3.513 -0.932 0.671 1.00 83.88 160 LEU A N 1
ATOM 1293 C CA . LEU A 1 160 ? -4.112 -2.125 1.279 1.00 83.88 160 LEU A CA 1
ATOM 1294 C C . LEU A 1 160 ? -3.176 -2.834 2.271 1.00 83.88 160 LEU A C 1
ATOM 1296 O O . LEU A 1 160 ? -3.646 -3.448 3.229 1.00 83.88 160 LEU A O 1
ATOM 1300 N N . LEU A 1 161 ? -1.854 -2.744 2.090 1.00 81.81 161 LEU A N 1
ATOM 1301 C CA . LEU A 1 161 ? -0.867 -3.434 2.935 1.00 81.81 161 LEU A CA 1
ATOM 1302 C C . LEU A 1 161 ? -1.014 -3.174 4.452 1.00 81.81 161 LEU A C 1
ATOM 1304 O O . LEU A 1 161 ? -0.969 -4.141 5.222 1.00 81.81 161 LEU A O 1
ATOM 1308 N N . PRO A 1 162 ? -1.211 -1.926 4.926 1.00 79.25 162 PRO A N 1
ATOM 1309 C CA . PRO A 1 162 ? -1.395 -1.647 6.352 1.00 79.25 162 PRO A CA 1
ATOM 1310 C C . PRO A 1 162 ? -2.671 -2.258 6.943 1.00 79.25 162 PRO A C 1
ATOM 1312 O O . PRO A 1 162 ? -2.705 -2.529 8.143 1.00 79.25 162 PRO A O 1
ATOM 1315 N N . LEU A 1 163 ? -3.696 -2.503 6.116 1.00 73.75 163 LEU A N 1
ATOM 1316 C CA . LEU A 1 163 ? -4.958 -3.120 6.539 1.00 73.75 163 LEU A CA 1
ATOM 1317 C C . LEU A 1 163 ? -4.806 -4.623 6.817 1.00 73.75 163 LEU A C 1
ATOM 1319 O O . LEU A 1 163 ? -5.556 -5.177 7.611 1.00 73.75 163 LEU A O 1
ATOM 1323 N N . LEU A 1 164 ? -3.821 -5.286 6.202 1.00 71.81 164 LEU A N 1
ATOM 1324 C CA . LEU A 1 164 ? -3.588 -6.726 6.376 1.00 71.81 164 LEU A CA 1
ATOM 1325 C C . LEU A 1 164 ? -2.840 -7.061 7.662 1.00 71.81 164 LEU A C 1
ATOM 1327 O O . LEU A 1 164 ? -2.991 -8.147 8.219 1.00 71.81 164 LEU A O 1
ATOM 1331 N N . SER A 1 165 ? -1.950 -6.174 8.106 1.00 67.69 165 SER A N 1
ATOM 1332 C CA . SER A 1 165 ? -1.186 -6.404 9.324 1.00 67.69 165 SER A CA 1
ATOM 1333 C C . SER A 1 165 ? -0.591 -5.119 9.870 1.00 67.69 165 SER A C 1
ATOM 1335 O O . SER A 1 165 ? 0.122 -4.394 9.171 1.00 67.69 165 SER A O 1
ATOM 1337 N N . LYS A 1 166 ? -0.712 -4.947 11.192 1.00 67.19 166 LYS A N 1
ATOM 1338 C CA . LYS A 1 166 ? -0.018 -3.900 11.957 1.00 67.19 166 LYS A CA 1
ATOM 1339 C C . LYS A 1 166 ? 1.502 -3.903 11.727 1.00 67.19 166 LYS A C 1
ATOM 1341 O O . LYS A 1 166 ? 2.152 -2.878 11.915 1.00 67.19 166 LYS A O 1
ATOM 1346 N N . LYS A 1 167 ? 2.104 -5.019 11.276 1.00 60.25 167 LYS A N 1
ATOM 1347 C CA . LYS A 1 167 ? 3.546 -5.076 10.964 1.00 60.25 167 LYS A CA 1
ATOM 1348 C C . LYS A 1 167 ? 3.937 -4.181 9.782 1.00 60.25 167 LYS A C 1
ATOM 1350 O O . LYS A 1 167 ? 5.070 -3.701 9.763 1.00 60.25 167 LYS A O 1
ATOM 1355 N N . TYR A 1 168 ? 3.027 -3.974 8.826 1.00 68.75 168 TYR A N 1
ATOM 1356 C CA . TYR A 1 168 ? 3.250 -3.166 7.624 1.00 68.75 168 TYR A CA 1
ATOM 1357 C C . TYR A 1 168 ? 2.985 -1.674 7.851 1.00 68.75 168 TYR A C 1
ATOM 1359 O O . TYR A 1 168 ? 3.311 -0.868 6.991 1.00 68.75 168 TYR A O 1
ATOM 1367 N N . MET A 1 169 ? 2.508 -1.284 9.040 1.00 67.88 169 MET A N 1
ATOM 1368 C CA . MET A 1 169 ? 2.473 0.124 9.456 1.00 67.88 169 MET A CA 1
ATOM 1369 C C . MET A 1 169 ? 3.880 0.705 9.678 1.00 67.88 169 MET A C 1
ATOM 1371 O O . MET A 1 169 ? 4.053 1.919 9.686 1.00 67.88 169 MET A O 1
ATOM 1375 N N . LYS A 1 170 ? 4.902 -0.146 9.861 1.00 76.19 170 LYS A N 1
ATOM 1376 C CA . LYS A 1 170 ? 6.297 0.292 9.993 1.00 76.19 170 LYS A CA 1
ATOM 1377 C C . LYS A 1 170 ? 6.945 0.396 8.614 1.00 76.19 170 LYS A C 1
ATOM 1379 O O . LYS A 1 170 ? 7.252 -0.634 8.009 1.00 76.19 170 LYS A O 1
ATOM 1384 N N . THR A 1 171 ? 7.269 1.617 8.186 1.00 76.94 171 THR A N 1
ATOM 1385 C CA . THR A 1 171 ? 7.849 1.924 6.865 1.00 76.94 171 THR A CA 1
ATOM 1386 C C . THR A 1 171 ? 9.056 1.047 6.523 1.00 76.94 171 THR A C 1
ATOM 1388 O O . THR A 1 171 ? 9.118 0.490 5.436 1.00 76.94 171 THR A O 1
ATOM 1391 N N . LYS A 1 172 ? 9.977 0.804 7.470 1.00 83.19 172 LYS A N 1
ATOM 1392 C CA . LYS A 1 172 ? 11.154 -0.058 7.235 1.00 83.19 172 LYS A CA 1
ATOM 1393 C C . LYS A 1 172 ? 10.788 -1.508 6.886 1.00 83.19 172 LYS A C 1
ATOM 1395 O O . LYS A 1 172 ? 11.404 -2.101 6.005 1.00 83.19 172 LYS A O 1
ATOM 1400 N N . LYS A 1 173 ? 9.800 -2.093 7.577 1.00 81.81 173 LYS A N 1
ATOM 1401 C CA . LYS A 1 173 ? 9.357 -3.472 7.307 1.00 81.81 173 LYS A CA 1
ATOM 1402 C C . LYS A 1 173 ? 8.620 -3.552 5.977 1.00 81.81 173 LYS A C 1
ATOM 1404 O O . LYS A 1 173 ? 8.846 -4.504 5.236 1.00 81.81 173 LYS A O 1
ATOM 1409 N N . LEU A 1 174 ? 7.781 -2.557 5.684 1.00 85.75 174 LEU A N 1
ATOM 1410 C CA . LEU A 1 174 ? 7.106 -2.429 4.396 1.00 85.75 174 LEU A CA 1
ATOM 1411 C C . LEU A 1 174 ? 8.128 -2.365 3.261 1.00 85.75 174 LEU A C 1
ATOM 1413 O O . LEU A 1 174 ? 8.063 -3.201 2.369 1.00 85.75 174 LEU A O 1
ATOM 1417 N N . ILE A 1 175 ? 9.124 -1.479 3.361 1.00 88.75 175 ILE A N 1
ATOM 1418 C CA . ILE A 1 175 ? 10.164 -1.326 2.339 1.00 88.75 175 ILE A CA 1
ATOM 1419 C C . ILE A 1 175 ? 10.879 -2.652 2.089 1.00 88.75 175 ILE A C 1
ATOM 1421 O O . ILE A 1 175 ? 10.859 -3.156 0.975 1.00 88.75 175 ILE A O 1
ATOM 1425 N N . MET A 1 176 ? 11.423 -3.272 3.137 1.00 89.75 176 MET A N 1
ATOM 1426 C CA . MET A 1 176 ? 12.189 -4.513 3.000 1.00 89.75 176 MET A CA 1
ATOM 1427 C C . MET A 1 176 ? 11.368 -5.657 2.385 1.00 89.75 176 MET A C 1
ATOM 1429 O O . MET A 1 176 ? 11.856 -6.379 1.520 1.00 89.75 176 MET A O 1
ATOM 1433 N N . THR A 1 177 ? 10.119 -5.832 2.826 1.00 88.75 177 THR A N 1
ATOM 1434 C CA . THR A 1 177 ? 9.257 -6.911 2.316 1.00 88.75 177 THR A CA 1
ATOM 1435 C C . THR A 1 177 ? 8.787 -6.661 0.888 1.00 88.75 177 THR A C 1
ATOM 1437 O O . THR A 1 177 ? 8.766 -7.603 0.097 1.00 88.75 177 THR A O 1
ATOM 1440 N N . CYS A 1 178 ? 8.453 -5.416 0.539 1.00 92.06 178 CYS A N 1
ATOM 1441 C CA . CYS A 1 178 ? 8.049 -5.058 -0.818 1.00 92.06 178 CYS A CA 1
ATOM 1442 C C . CYS A 1 178 ? 9.222 -5.183 -1.786 1.00 92.06 178 CYS A C 1
ATOM 1444 O O . CYS A 1 178 ? 9.067 -5.825 -2.816 1.00 92.06 178 CYS A O 1
ATOM 1446 N N . THR A 1 179 ? 10.409 -4.685 -1.427 1.00 92.56 179 THR A N 1
ATOM 1447 C CA . THR A 1 179 ? 11.614 -4.834 -2.255 1.00 92.56 179 THR A CA 1
ATOM 1448 C C . THR A 1 179 ? 11.936 -6.304 -2.515 1.00 92.56 179 THR A C 1
ATOM 1450 O O . THR A 1 179 ? 12.145 -6.676 -3.664 1.00 92.56 179 THR A O 1
ATOM 1453 N N . LEU A 1 180 ? 11.911 -7.163 -1.487 1.00 93.25 180 LEU A N 1
ATOM 1454 C CA . LEU A 1 180 ? 12.150 -8.597 -1.682 1.00 93.25 180 LEU A CA 1
ATOM 1455 C C . LEU A 1 180 ? 11.090 -9.238 -2.591 1.00 93.25 180 LEU A C 1
ATOM 1457 O O . LEU A 1 180 ? 11.425 -10.061 -3.435 1.00 93.25 180 LEU A O 1
ATOM 1461 N N . SER A 1 181 ? 9.824 -8.847 -2.441 1.00 91.62 181 SER A N 1
ATOM 1462 C CA . SER A 1 181 ? 8.735 -9.372 -3.274 1.00 91.62 181 SER A CA 1
ATOM 1463 C C . SER A 1 181 ? 8.872 -8.927 -4.732 1.00 91.62 181 SER A C 1
ATOM 1465 O O . SER A 1 181 ? 8.706 -9.747 -5.627 1.00 91.62 181 SER A O 1
ATOM 1467 N N . LEU A 1 182 ? 9.223 -7.661 -4.975 1.00 94.00 182 LEU A N 1
ATOM 1468 C CA . LEU A 1 182 ? 9.456 -7.121 -6.317 1.00 94.00 182 LEU A CA 1
ATOM 1469 C C . LEU A 1 182 ? 10.662 -7.790 -6.990 1.00 94.00 182 LEU A C 1
ATOM 1471 O O . LEU A 1 182 ? 10.554 -8.191 -8.140 1.00 94.00 182 LEU A O 1
ATOM 1475 N N . LEU A 1 183 ? 11.757 -8.023 -6.256 1.00 93.56 183 LEU A N 1
ATOM 1476 C CA . LEU A 1 183 ? 12.906 -8.789 -6.759 1.00 93.56 183 LEU A CA 1
ATOM 1477 C C . LEU A 1 183 ? 12.510 -10.205 -7.200 1.00 93.56 183 LEU A C 1
ATOM 1479 O O . LEU A 1 183 ? 12.977 -10.687 -8.229 1.00 93.56 183 LEU A O 1
ATOM 1483 N N . VAL A 1 184 ? 11.645 -10.874 -6.430 1.00 93.69 184 VAL A N 1
ATOM 1484 C CA . VAL A 1 184 ? 11.124 -12.198 -6.799 1.00 93.69 184 VAL A CA 1
ATOM 1485 C C . VAL A 1 184 ? 10.249 -12.112 -8.049 1.00 93.69 184 VAL A C 1
ATOM 1487 O O . VAL A 1 184 ? 10.368 -12.972 -8.914 1.00 93.69 184 VAL A O 1
ATOM 1490 N N . VAL A 1 185 ? 9.396 -11.092 -8.171 1.00 91.94 185 VAL A N 1
ATOM 1491 C CA . VAL A 1 185 ? 8.534 -10.901 -9.350 1.00 91.94 185 VAL A CA 1
ATOM 1492 C C . VAL A 1 185 ? 9.363 -10.681 -10.616 1.00 91.94 185 VAL A C 1
ATOM 1494 O O . VAL A 1 185 ? 9.178 -11.431 -11.573 1.00 91.94 185 VAL A O 1
ATOM 1497 N N . GLU A 1 186 ? 10.317 -9.749 -10.595 1.00 91.38 186 GLU A N 1
ATOM 1498 C CA . GLU A 1 186 ? 11.231 -9.491 -11.720 1.00 91.38 186 GLU A CA 1
ATOM 1499 C C . GLU A 1 186 ? 12.050 -10.743 -12.065 1.00 91.38 186 GLU A C 1
ATOM 1501 O O . GLU A 1 186 ? 12.176 -11.137 -13.226 1.00 91.38 186 GLU A O 1
ATOM 1506 N N . GLY A 1 187 ? 12.555 -11.444 -11.043 1.00 89.94 187 GLY A N 1
ATOM 1507 C CA . GLY A 1 187 ? 13.289 -12.697 -11.217 1.00 89.94 187 GLY A CA 1
ATOM 1508 C C . GLY A 1 187 ? 12.442 -13.795 -11.861 1.00 89.94 187 GLY A C 1
ATOM 1509 O O . GLY A 1 187 ? 12.921 -14.514 -12.736 1.00 89.94 187 GLY A O 1
ATOM 1510 N N . LEU A 1 188 ? 11.167 -13.909 -11.479 1.00 90.06 188 LEU A N 1
ATOM 1511 C CA . LEU A 1 188 ? 10.225 -14.842 -12.095 1.00 90.06 188 LEU A CA 1
ATOM 1512 C C . LEU A 1 188 ? 9.886 -14.439 -13.529 1.00 90.06 188 LEU A C 1
ATOM 1514 O O . LEU A 1 188 ? 9.775 -15.314 -14.384 1.00 90.06 188 LEU A O 1
ATOM 1518 N N . GLN A 1 189 ? 9.733 -13.149 -13.828 1.00 86.69 189 GLN A N 1
ATOM 1519 C CA . GLN A 1 189 ? 9.492 -12.678 -15.195 1.00 86.69 189 GLN A CA 1
ATOM 1520 C C . GLN A 1 189 ? 10.691 -12.953 -16.106 1.00 86.69 189 GLN A C 1
ATOM 1522 O O . GLN A 1 189 ? 10.488 -13.391 -17.239 1.00 86.69 189 GLN A O 1
ATOM 1527 N N . LEU A 1 190 ? 11.916 -12.793 -15.602 1.00 86.31 190 LEU A N 1
ATOM 1528 C CA . LEU A 1 190 ? 13.128 -13.187 -16.316 1.00 86.31 190 LEU A CA 1
ATOM 1529 C C . LEU A 1 190 ? 13.196 -14.710 -16.508 1.00 86.31 190 LEU A C 1
ATOM 1531 O O . LEU A 1 190 ? 13.376 -15.186 -17.627 1.00 86.31 190 LEU A O 1
ATOM 1535 N N . ALA A 1 191 ? 12.995 -15.488 -15.439 1.00 85.44 191 ALA A N 1
ATOM 1536 C CA . ALA A 1 191 ? 13.065 -16.952 -15.481 1.00 85.44 191 ALA A CA 1
ATOM 1537 C C . ALA A 1 191 ? 11.985 -17.578 -16.378 1.00 85.44 191 ALA A C 1
ATOM 1539 O O . ALA A 1 191 ? 12.208 -18.608 -17.009 1.00 85.44 191 ALA A O 1
ATOM 1540 N N . THR A 1 192 ? 10.813 -16.946 -16.456 1.00 83.19 192 THR A N 1
ATOM 1541 C CA . THR A 1 192 ? 9.722 -17.342 -17.358 1.00 83.19 192 THR A CA 1
ATOM 1542 C C . THR A 1 192 ? 9.823 -16.686 -18.734 1.00 83.19 192 THR A C 1
ATOM 1544 O O . THR A 1 192 ? 8.874 -16.779 -19.510 1.00 83.19 192 THR A O 1
ATOM 1547 N N . MET A 1 193 ? 10.934 -16.002 -19.039 1.00 79.25 193 MET A N 1
ATOM 1548 C CA . MET A 1 193 ? 11.177 -15.316 -20.316 1.00 79.25 193 MET A CA 1
ATOM 1549 C C . MET A 1 193 ? 10.027 -14.387 -20.730 1.00 79.25 193 MET A C 1
ATOM 1551 O O . MET A 1 193 ? 9.769 -14.150 -21.911 1.00 79.25 193 MET A O 1
ATOM 1555 N N . ARG A 1 194 ? 9.298 -13.870 -19.737 1.00 76.62 194 ARG A N 1
ATOM 1556 C CA . ARG A 1 194 ? 8.193 -12.939 -19.928 1.00 76.62 194 ARG A CA 1
ATOM 1557 C C . ARG A 1 194 ? 8.703 -11.517 -20.002 1.00 76.62 194 ARG A C 1
ATOM 1559 O O . ARG A 1 194 ? 8.048 -10.726 -20.668 1.00 76.62 194 ARG A O 1
ATOM 1566 N N . GLY A 1 195 ? 9.831 -11.184 -19.375 1.00 78.56 195 GLY A N 1
ATOM 1567 C CA . GLY A 1 195 ? 10.356 -9.821 -19.332 1.00 78.56 195 GLY A CA 1
ATOM 1568 C C . GLY A 1 195 ? 11.857 -9.705 -19.113 1.00 78.56 195 GLY A C 1
ATOM 1569 O O . GLY A 1 195 ? 12.569 -10.701 -19.026 1.00 78.56 195 GLY A O 1
ATOM 1570 N N . ILE A 1 196 ? 12.299 -8.451 -19.075 1.00 82.88 196 ILE A N 1
ATOM 1571 C CA . ILE A 1 196 ? 13.643 -8.029 -18.683 1.00 82.88 196 ILE A CA 1
ATOM 1572 C C . ILE A 1 196 ? 13.603 -7.850 -17.168 1.00 82.88 196 ILE A C 1
ATOM 1574 O O . ILE A 1 196 ? 12.620 -7.328 -16.659 1.00 82.88 196 ILE A O 1
ATOM 1578 N N . PHE A 1 197 ? 14.646 -8.283 -16.470 1.00 89.75 197 PHE A N 1
ATOM 1579 C CA . PHE A 1 197 ? 14.841 -7.917 -15.075 1.00 89.75 197 PHE A CA 1
ATOM 1580 C C . PHE A 1 197 ? 15.341 -6.477 -15.032 1.00 89.75 197 PHE A C 1
ATOM 1582 O O . PHE A 1 197 ? 16.492 -6.231 -15.400 1.00 89.75 197 PHE A O 1
ATOM 1589 N N . ASP A 1 198 ? 14.495 -5.535 -14.622 1.00 90.25 198 ASP A N 1
ATOM 1590 C CA . ASP A 1 198 ? 14.842 -4.114 -14.615 1.00 90.25 198 ASP A CA 1
ATOM 1591 C C . ASP A 1 198 ? 14.768 -3.522 -13.203 1.00 90.25 198 ASP A C 1
ATOM 1593 O O . ASP A 1 198 ? 13.718 -3.492 -12.557 1.00 90.25 198 ASP A O 1
ATOM 1597 N N . ILE A 1 199 ? 15.902 -3.019 -12.706 1.00 93.50 199 ILE A N 1
ATOM 1598 C CA . ILE A 1 199 ? 15.953 -2.342 -11.406 1.00 93.50 199 ILE A CA 1
ATOM 1599 C C . ILE A 1 199 ? 15.066 -1.088 -11.374 1.00 93.50 199 ILE A C 1
ATOM 1601 O O . ILE A 1 199 ? 14.561 -0.725 -10.308 1.00 93.50 199 ILE A O 1
ATOM 1605 N N . ASP A 1 200 ? 14.830 -0.454 -12.523 1.00 93.25 200 ASP A N 1
ATOM 1606 C CA . ASP A 1 200 ? 13.981 0.730 -12.622 1.00 93.25 200 ASP A CA 1
ATOM 1607 C C . ASP A 1 200 ? 12.505 0.396 -12.424 1.00 93.25 200 ASP A C 1
ATOM 1609 O O . ASP A 1 200 ? 11.794 1.169 -11.778 1.00 93.25 200 ASP A O 1
ATOM 1613 N N . ASP A 1 201 ? 12.056 -0.777 -12.873 1.00 91.56 201 ASP A N 1
ATOM 1614 C CA . ASP A 1 201 ? 10.692 -1.249 -12.628 1.00 91.56 201 ASP A CA 1
ATOM 1615 C C . ASP A 1 201 ? 10.467 -1.473 -11.127 1.00 91.56 201 ASP A C 1
ATOM 1617 O O . ASP A 1 201 ? 9.447 -1.051 -10.574 1.00 91.56 201 ASP A O 1
ATOM 1621 N N . ILE A 1 202 ? 11.464 -2.011 -10.411 1.00 94.25 202 ILE A N 1
ATOM 1622 C CA . ILE A 1 202 ? 11.426 -2.118 -8.943 1.00 94.25 202 ILE A CA 1
ATOM 1623 C C . ILE A 1 202 ? 11.319 -0.733 -8.299 1.00 94.25 202 ILE A C 1
ATOM 1625 O O . ILE A 1 202 ? 10.529 -0.559 -7.368 1.00 94.25 202 ILE A O 1
ATOM 1629 N N . ILE A 1 203 ? 12.086 0.253 -8.776 1.00 94.94 203 ILE A N 1
ATOM 1630 C CA . ILE A 1 203 ? 12.050 1.628 -8.257 1.00 94.94 203 ILE A CA 1
ATOM 1631 C C . ILE A 1 203 ? 10.661 2.244 -8.472 1.00 94.94 203 ILE A C 1
ATOM 1633 O O . ILE A 1 203 ? 10.070 2.745 -7.513 1.00 94.94 203 ILE A O 1
ATOM 1637 N N . LEU A 1 204 ? 10.113 2.164 -9.687 1.00 95.00 204 LEU A N 1
ATOM 1638 C CA . LEU A 1 204 ? 8.806 2.726 -10.041 1.00 95.00 204 LEU A CA 1
ATOM 1639 C C . LEU A 1 204 ? 7.666 2.063 -9.258 1.00 95.00 204 LEU A C 1
ATOM 1641 O O . LEU A 1 204 ? 6.850 2.753 -8.639 1.00 95.00 204 LEU A O 1
ATOM 1645 N N . ASN A 1 205 ? 7.649 0.729 -9.209 1.00 95.25 205 ASN A N 1
ATOM 1646 C CA . ASN A 1 205 ? 6.657 -0.033 -8.451 1.00 95.25 205 ASN A CA 1
ATOM 1647 C C . ASN A 1 205 ? 6.727 0.335 -6.964 1.00 95.25 205 ASN A C 1
ATOM 1649 O O . ASN A 1 205 ? 5.706 0.589 -6.321 1.00 95.25 205 ASN A O 1
ATOM 1653 N N . MET A 1 206 ? 7.940 0.451 -6.419 1.00 95.50 206 MET A N 1
ATOM 1654 C CA . MET A 1 206 ? 8.155 0.853 -5.035 1.00 95.50 206 MET A CA 1
ATOM 1655 C C . MET A 1 206 ? 7.672 2.282 -4.755 1.00 95.50 206 MET A C 1
ATOM 1657 O O . MET A 1 206 ? 7.066 2.531 -3.710 1.00 95.50 206 MET A O 1
ATOM 1661 N N . THR A 1 207 ? 7.874 3.218 -5.686 1.00 96.06 207 THR A N 1
ATOM 1662 C CA . THR A 1 207 ? 7.296 4.566 -5.603 1.00 96.06 207 THR A CA 1
ATOM 1663 C C . THR A 1 207 ? 5.770 4.506 -5.522 1.00 96.06 207 THR A C 1
ATOM 1665 O O . THR A 1 207 ? 5.188 5.155 -4.652 1.00 96.06 207 THR A O 1
ATOM 1668 N N . GLY A 1 208 ? 5.122 3.676 -6.345 1.00 95.62 208 GLY A N 1
ATOM 1669 C CA . GLY A 1 208 ? 3.677 3.436 -6.286 1.00 95.62 208 GLY A CA 1
ATOM 1670 C C . GLY A 1 208 ? 3.210 2.945 -4.915 1.00 95.62 208 GLY A C 1
ATOM 1671 O O . GLY A 1 208 ? 2.291 3.516 -4.323 1.00 95.62 208 GLY A O 1
ATOM 1672 N N . ILE A 1 209 ? 3.902 1.948 -4.355 1.00 94.69 209 ILE A N 1
ATOM 1673 C CA . ILE A 1 209 ? 3.612 1.408 -3.018 1.00 94.69 209 ILE A CA 1
ATOM 1674 C C . ILE A 1 209 ? 3.718 2.501 -1.946 1.00 94.69 209 ILE A C 1
ATOM 1676 O O . ILE A 1 209 ? 2.848 2.604 -1.079 1.00 94.69 209 ILE A O 1
ATOM 1680 N N . LEU A 1 210 ? 4.762 3.332 -1.992 1.00 94.56 210 LEU A N 1
ATOM 1681 C CA . LEU A 1 210 ? 4.957 4.412 -1.021 1.00 94.56 210 LEU A CA 1
ATOM 1682 C C . LEU A 1 210 ? 3.880 5.499 -1.135 1.00 94.56 210 LEU A C 1
ATOM 1684 O O . LEU A 1 210 ? 3.406 5.982 -0.106 1.00 94.56 210 LEU A O 1
ATOM 1688 N N . ILE A 1 211 ? 3.450 5.842 -2.354 1.00 94.88 211 ILE A N 1
ATOM 1689 C CA . ILE A 1 211 ? 2.324 6.760 -2.583 1.00 94.88 211 ILE A CA 1
ATOM 1690 C C . ILE A 1 211 ? 1.043 6.173 -1.980 1.00 94.88 211 ILE A C 1
ATOM 1692 O O . ILE A 1 211 ? 0.370 6.845 -1.200 1.00 94.88 211 ILE A O 1
ATOM 1696 N N . GLY A 1 212 ? 0.740 4.903 -2.263 1.00 92.56 212 GLY A N 1
ATOM 1697 C CA . GLY A 1 212 ? -0.414 4.205 -1.690 1.00 92.56 212 GLY A CA 1
ATOM 1698 C C . GLY A 1 212 ? -0.395 4.162 -0.162 1.00 92.56 212 GLY A C 1
ATOM 1699 O O . GLY A 1 212 ? -1.404 4.435 0.492 1.00 92.56 212 GLY A O 1
ATOM 1700 N N . PHE A 1 213 ? 0.771 3.888 0.421 1.00 90.19 213 PHE A N 1
ATOM 1701 C CA . PHE A 1 213 ? 0.967 3.892 1.869 1.00 90.19 213 PHE A CA 1
ATOM 1702 C C . PHE A 1 213 ? 0.743 5.285 2.478 1.00 90.19 213 PHE A C 1
ATOM 1704 O O . PHE A 1 213 ? 0.074 5.419 3.506 1.00 90.19 213 PHE A O 1
ATOM 1711 N N . ALA A 1 214 ? 1.252 6.337 1.829 1.00 89.44 214 ALA A N 1
ATOM 1712 C CA . ALA A 1 214 ? 1.020 7.716 2.247 1.00 89.44 214 ALA A CA 1
ATOM 1713 C C . ALA A 1 214 ? -0.469 8.093 2.156 1.00 89.44 214 ALA A C 1
ATOM 1715 O O . ALA A 1 214 ? -1.002 8.688 3.094 1.00 89.44 214 ALA A O 1
ATOM 1716 N N . MET A 1 215 ? -1.160 7.688 1.084 1.00 88.69 215 MET A N 1
ATOM 1717 C CA . MET A 1 215 ? -2.604 7.890 0.920 1.00 88.69 215 MET A CA 1
ATOM 1718 C C . MET A 1 215 ? -3.403 7.201 2.027 1.00 88.69 215 MET A C 1
ATOM 1720 O O . MET A 1 215 ? -4.302 7.818 2.593 1.00 88.69 215 MET A O 1
ATOM 1724 N N . TRP A 1 216 ? -3.054 5.965 2.396 1.00 84.88 216 TRP A N 1
ATOM 1725 C CA . TRP A 1 216 ? -3.669 5.290 3.541 1.00 84.88 216 TRP A CA 1
ATOM 1726 C C . TRP A 1 216 ? -3.496 6.098 4.834 1.00 84.88 216 TRP A C 1
ATOM 1728 O O . TRP A 1 216 ? -4.461 6.303 5.572 1.00 84.88 216 TRP A O 1
ATOM 1738 N N . GLY A 1 217 ? -2.291 6.624 5.078 1.00 81.12 217 GLY A N 1
ATOM 1739 C CA . GLY A 1 217 ? -2.019 7.492 6.224 1.00 81.12 217 GLY A CA 1
ATOM 1740 C C . GLY A 1 217 ? -2.868 8.768 6.225 1.00 81.12 217 GLY A C 1
ATOM 1741 O O . GLY A 1 217 ? -3.374 9.164 7.276 1.00 81.12 217 GLY A O 1
ATOM 1742 N N . MET A 1 218 ? -3.075 9.386 5.057 1.00 80.81 218 MET A N 1
ATOM 1743 C CA . MET A 1 218 ? -3.956 10.550 4.903 1.00 80.81 218 MET A CA 1
ATOM 1744 C C . MET A 1 218 ? -5.421 10.182 5.154 1.00 80.81 218 MET A C 1
ATOM 1746 O O . MET A 1 218 ? -6.071 10.829 5.968 1.00 80.81 218 MET A O 1
ATOM 1750 N N . ILE A 1 219 ? -5.935 9.118 4.531 1.00 77.50 219 ILE A N 1
ATOM 1751 C CA . ILE A 1 219 ? -7.323 8.665 4.715 1.00 77.50 219 ILE A CA 1
ATOM 1752 C C . ILE A 1 219 ? -7.582 8.371 6.191 1.00 77.50 219 ILE A C 1
ATOM 1754 O O . ILE A 1 219 ? -8.530 8.900 6.764 1.00 77.50 219 ILE A O 1
ATOM 1758 N N . LYS A 1 220 ? -6.692 7.631 6.859 1.00 68.69 220 LYS A N 1
ATOM 1759 C CA . LYS A 1 220 ? -6.806 7.346 8.297 1.00 68.69 220 LYS A CA 1
ATOM 1760 C C . LYS A 1 220 ? -6.761 8.611 9.171 1.00 68.69 220 LYS A C 1
ATOM 1762 O O . LYS A 1 220 ? -7.225 8.587 10.304 1.00 68.69 220 LYS A O 1
ATOM 1767 N N . ARG A 1 221 ? -6.170 9.705 8.682 1.00 62.28 221 ARG A N 1
ATOM 1768 C CA . ARG A 1 221 ? -6.118 10.996 9.384 1.00 62.28 221 ARG A CA 1
ATOM 1769 C C . ARG A 1 221 ? -7.395 11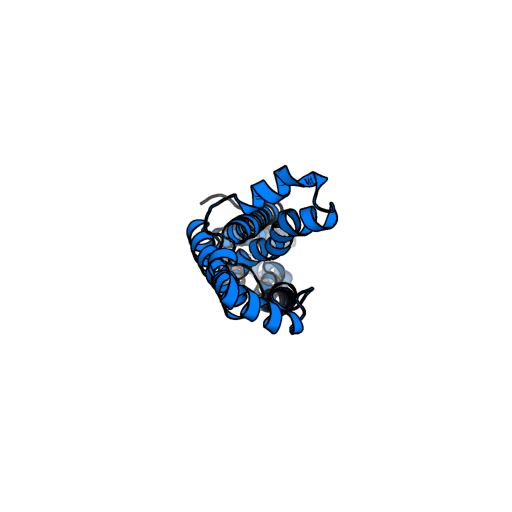.824 9.200 1.00 62.28 221 ARG A C 1
ATOM 1771 O O . ARG A 1 221 ? -7.733 12.581 10.103 1.00 62.28 221 ARG A O 1
ATOM 1778 N N . TYR A 1 222 ? -8.068 11.700 8.055 1.00 56.19 222 TYR A N 1
ATOM 1779 C CA . TYR A 1 222 ? -9.293 12.446 7.726 1.00 56.19 222 TYR A CA 1
ATOM 1780 C C . TYR A 1 222 ? -10.587 11.667 7.993 1.00 56.19 222 TYR A C 1
ATOM 1782 O O . TYR A 1 222 ? -11.642 12.278 8.133 1.00 56.19 222 TYR A O 1
ATOM 1790 N N . THR A 1 223 ? -10.518 10.341 8.117 1.00 51.44 223 THR A N 1
ATOM 1791 C CA . THR A 1 223 ? -11.602 9.545 8.705 1.00 51.44 223 THR A CA 1
ATOM 1792 C C . THR A 1 223 ? -11.526 9.756 10.221 1.00 51.44 223 THR A C 1
ATOM 1794 O O . THR A 1 223 ? -10.455 9.512 10.781 1.00 51.44 223 THR A O 1
ATOM 1797 N N . PRO A 1 224 ? -12.578 10.238 10.905 1.00 38.69 224 PRO A N 1
ATOM 1798 C CA . PRO A 1 224 ? -12.539 10.542 12.333 1.00 38.69 224 PRO A CA 1
ATOM 1799 C C . PRO A 1 224 ? -12.560 9.256 13.172 1.00 38.69 224 PRO A C 1
ATOM 1801 O O . PRO A 1 224 ? -13.509 8.971 13.883 1.00 38.69 224 PRO A O 1
ATOM 1804 N N . LEU A 1 225 ? -11.482 8.482 13.111 1.00 44.50 225 LEU A N 1
ATOM 1805 C CA . LEU A 1 225 ? -11.002 7.718 14.253 1.00 44.50 225 LEU A CA 1
ATOM 1806 C C . LEU A 1 225 ? -9.809 8.520 14.771 1.00 44.50 225 LEU A C 1
ATOM 1808 O O . LEU A 1 225 ? -8.685 8.406 14.269 1.00 44.50 225 LEU A O 1
ATOM 1812 N N . LYS A 1 226 ? -10.112 9.463 15.672 1.00 37.44 226 LYS A N 1
ATOM 1813 C CA . LYS A 1 226 ? -9.188 10.465 16.213 1.00 37.44 226 LYS A CA 1
ATOM 1814 C C . LYS A 1 226 ? -7.865 9.801 16.601 1.00 37.44 226 LYS A C 1
ATOM 1816 O O . LYS A 1 226 ? -7.787 8.870 17.392 1.00 37.44 226 LYS A O 1
ATOM 1821 N N . GLN A 1 227 ? -6.762 10.306 16.058 1.00 36.31 227 GLN A N 1
ATOM 1822 C CA . GLN A 1 227 ? -5.404 9.925 16.444 1.00 36.31 227 GLN A CA 1
ATOM 1823 C C . GLN A 1 227 ? -4.758 11.032 17.295 1.00 36.31 227 GLN A C 1
ATOM 1825 O O . GLN A 1 227 ? -4.071 11.892 16.760 1.00 36.31 227 GLN A O 1
ATOM 1830 N N . VAL A 1 228 ? -4.920 11.024 18.624 1.00 31.75 228 VAL A N 1
ATOM 1831 C CA . VAL A 1 228 ? -3.867 11.541 19.522 1.00 31.75 228 VAL A CA 1
ATOM 1832 C C . VAL A 1 228 ? -2.646 10.620 19.423 1.00 31.75 228 VAL A C 1
ATOM 1834 O O . VAL A 1 228 ? -2.782 9.393 19.368 1.00 31.75 228 VAL A O 1
ATOM 1837 N N . LYS A 1 229 ? -1.500 11.287 19.287 1.00 33.62 229 LYS A N 1
ATOM 1838 C CA . LYS A 1 229 ? -0.157 10.801 18.973 1.00 33.62 229 LYS A CA 1
ATOM 1839 C C . LYS A 1 229 ? 0.371 9.819 20.025 1.00 33.62 229 LYS A C 1
ATOM 1841 O O . LYS A 1 229 ? 0.063 9.973 21.204 1.00 33.62 229 LYS A O 1
ATOM 1846 N N . GLU A 1 230 ? 1.144 8.840 19.550 1.00 35.81 230 GLU A N 1
ATOM 1847 C CA . GLU A 1 230 ? 2.091 8.053 20.361 1.00 35.81 230 GLU A CA 1
ATOM 1848 C C . GLU A 1 230 ? 3.131 8.955 21.039 1.00 35.81 230 GLU A C 1
ATOM 1850 O O . GLU A 1 230 ? 3.488 9.996 20.433 1.00 35.81 230 GLU A O 1
#

Secondary structure (DSSP, 8-state):
-HHHHHHHHHHHHT----HHHHHHHHHHHHHHHHHHHHHHHHTT--HHHHHHHHHHHH--HHHHHHHHHHHHS--HHHHHHHHHHHHHHHHHHHHTTT--GGGHHHHHHHHHHH-GGGGEE-STTHHHHHHHHTTTTS-HHHHHIIIIIHHHHHHHHHHHHHHH-GGGGSHHHHHHHHHHHHHHHHHHHHHTTSS-EEHHHHHHHHHHHHHHHHHHHHHHHHSSS-----

pLDDT: mean 82.1, std 12.54, range [31.75, 96.06]

InterPro domains:
  IPR006976 VanZ-LLP1 [PF04892] (88-218)
  IPR047928 Permease prefix domain 1 [NF038403] (19-67)
  IPR053150 Teicoplanin resistance-associated protein [PTHR36834] (83-224)

Sequence (230 aa):
MKELEVYIQKVLSELSVTKKERQELYDEMYDHLYSLYMENLSNGMNEEGAVSAAVSDFGESKFIGKELGKSISPDEKYVKIALGLYSVWMIYLLFIYNRPMNGWSRVVETIEYIGIGHYINLVPFQSIYAYVSGFTNYNLSTWMMNIVGNIVVFIPFGSLLPLLSKKYMKTKKLIMTCTLSLLVVEGLQLATMRGIFDIDDIILNMTGILIGFAMWGMIKRYTPLKQVKE